Protein AF-A0A8I3ASS3-F1 (afdb_monomer_lite)

Organism: Verticillium longisporum (NCBI:txid100787)

pLDDT: mean 76.51, std 25.3, range [26.09, 98.38]

Sequence (258 aa):
MGLLPIHYAAHSGHPEQLEVLLDQPGVLVNATDADGWTPLMWACTNRRFPVERINLLIAKGADIWARGDGWDHQWSPLRLARFNGLDAEVQALLQPDSAAKGSEGVEPERVWDEEFHQIEEGNWLHGECFACMSDMSGKRWRCISCPAESFVEICFKCYRYKEMIHGQHEFKEEGFEFEHERLKSLEAAGANTPFGDHGDNASGSFSDDGEIELRITKRDRRASRSSKSDSRSDSSIGIDDEDSDEGLNEDESSGDEK

InterPro domains:
  IPR002110 Ankyrin repeat [PF12796] (3-66)
  IPR002110 Ankyrin repeat [PS50088] (1-34)
  IPR002110 Ankyrin repeat [PS50088] (35-69)
  IPR002110 Ankyrin repeat [SM00248] (1-31)
  IPR002110 Ankyrin repeat [SM00248] (35-66)

Structure (mmCIF, N/CA/C/O backbone):
data_AF-A0A8I3ASS3-F1
#
_entry.id   AF-A0A8I3ASS3-F1
#
loop_
_atom_site.group_PDB
_atom_site.id
_atom_site.type_symbol
_atom_site.label_atom_id
_atom_site.label_alt_id
_atom_site.label_comp_id
_atom_site.label_asym_id
_atom_site.label_entity_id
_atom_site.label_seq_id
_atom_site.pdbx_PDB_ins_code
_atom_site.Cartn_x
_atom_site.Cartn_y
_atom_site.Cartn_z
_atom_site.occupancy
_atom_site.B_iso_or_equiv
_atom_site.auth_seq_id
_atom_site.auth_comp_id
_atom_site.auth_asym_id
_atom_site.auth_atom_id
_atom_site.pdbx_PDB_model_num
ATOM 1 N N . MET A 1 1 ? -4.754 -13.572 -7.176 1.00 61.62 1 MET A N 1
ATOM 2 C CA . MET A 1 1 ? -5.308 -12.441 -6.400 1.00 61.62 1 MET A CA 1
ATOM 3 C C . MET A 1 1 ? -6.658 -12.856 -5.817 1.00 61.62 1 MET A C 1
ATOM 5 O O . MET A 1 1 ? -7.524 -13.261 -6.578 1.00 61.62 1 MET A O 1
ATOM 9 N N . GLY A 1 2 ? -6.806 -12.851 -4.489 1.00 88.69 2 GLY A N 1
ATOM 10 C CA . GLY A 1 2 ? -8.011 -13.280 -3.752 1.00 88.69 2 GLY A CA 1
ATOM 11 C C . GLY A 1 2 ? -8.848 -12.099 -3.251 1.00 88.69 2 GLY A C 1
ATOM 12 O O . GLY A 1 2 ? -9.186 -12.038 -2.075 1.00 88.69 2 GLY A O 1
ATOM 13 N N . LEU A 1 3 ? -9.092 -11.109 -4.113 1.00 93.44 3 LEU A N 1
ATOM 14 C CA . LEU A 1 3 ? -9.692 -9.841 -3.702 1.00 93.44 3 LEU A CA 1
ATOM 15 C C . LEU A 1 3 ? -11.196 -9.962 -3.462 1.00 93.44 3 LEU A C 1
ATOM 17 O O . LEU A 1 3 ? -11.960 -10.319 -4.353 1.00 93.44 3 LEU A O 1
ATOM 21 N N . LEU A 1 4 ? -11.611 -9.588 -2.256 1.00 95.88 4 LEU A N 1
ATOM 22 C CA . LEU A 1 4 ? -13.004 -9.327 -1.891 1.00 95.88 4 LEU A CA 1
ATOM 23 C C . LEU A 1 4 ? -13.428 -7.876 -2.196 1.00 95.88 4 LEU A C 1
ATOM 25 O O . LEU A 1 4 ? -12.558 -7.001 -2.237 1.00 95.88 4 LEU A O 1
ATOM 29 N N . PRO A 1 5 ? -14.744 -7.589 -2.311 1.00 96.06 5 PRO A N 1
ATOM 30 C CA . PRO A 1 5 ? -15.268 -6.242 -2.572 1.00 96.06 5 PRO A CA 1
ATOM 31 C C . PRO A 1 5 ? -14.723 -5.149 -1.642 1.00 96.06 5 PRO A C 1
ATOM 33 O O . PRO A 1 5 ? -14.498 -4.025 -2.083 1.00 96.06 5 PRO A O 1
ATOM 36 N N . ILE A 1 6 ? -14.443 -5.484 -0.378 1.00 96.94 6 ILE A N 1
ATOM 37 C CA . ILE A 1 6 ? -13.918 -4.534 0.611 1.00 96.94 6 ILE A CA 1
ATOM 38 C C . ILE A 1 6 ? -12.521 -4.002 0.264 1.00 96.94 6 ILE A C 1
ATOM 40 O O . ILE A 1 6 ? -12.231 -2.847 0.558 1.00 96.94 6 ILE A O 1
ATOM 44 N N . HIS A 1 7 ? -11.682 -4.777 -0.428 1.00 96.75 7 HIS A N 1
ATOM 45 C CA . HIS A 1 7 ? -10.372 -4.294 -0.875 1.00 96.75 7 HIS A CA 1
ATOM 46 C C . HIS A 1 7 ? -10.519 -3.226 -1.962 1.00 96.75 7 HIS A C 1
ATOM 48 O O . HIS A 1 7 ? -9.865 -2.188 -1.903 1.00 96.75 7 HIS A O 1
ATOM 54 N N . TYR A 1 8 ? -11.429 -3.446 -2.919 1.00 94.88 8 TYR A N 1
ATOM 55 C CA . TYR A 1 8 ? -11.728 -2.463 -3.960 1.00 94.88 8 TYR A CA 1
ATOM 56 C C . TYR A 1 8 ? -12.358 -1.201 -3.370 1.00 94.88 8 TYR A C 1
ATOM 58 O O . TYR A 1 8 ? -11.927 -0.101 -3.702 1.00 94.88 8 TYR A O 1
ATOM 66 N N . ALA A 1 9 ? -13.321 -1.341 -2.453 1.00 95.19 9 ALA A N 1
ATOM 67 C CA . ALA A 1 9 ? -13.937 -0.199 -1.780 1.00 95.19 9 ALA A CA 1
ATOM 68 C C . ALA A 1 9 ? -12.898 0.624 -1.000 1.00 95.19 9 ALA A C 1
ATOM 70 O O . ALA A 1 9 ? -12.859 1.847 -1.133 1.00 95.19 9 ALA A O 1
ATOM 71 N N . ALA A 1 10 ? -11.996 -0.042 -0.271 1.00 96.31 10 ALA A N 1
ATOM 72 C CA . ALA A 1 10 ? -10.914 0.610 0.460 1.00 96.31 10 ALA A CA 1
ATOM 73 C C . ALA A 1 10 ? -9.910 1.326 -0.457 1.00 96.31 10 ALA A C 1
ATOM 75 O O . ALA A 1 10 ? -9.388 2.375 -0.086 1.00 96.31 10 ALA A O 1
ATOM 76 N N . HIS A 1 11 ? -9.670 0.806 -1.662 1.00 94.50 11 HIS A N 1
ATOM 77 C CA . HIS A 1 11 ? -8.815 1.443 -2.664 1.00 94.50 11 HIS A CA 1
ATOM 78 C C . HIS A 1 11 ? -9.510 2.593 -3.421 1.00 94.50 11 HIS A C 1
ATOM 80 O O . HIS A 1 11 ? -8.839 3.520 -3.852 1.00 94.50 11 HIS A O 1
ATOM 86 N N . SER A 1 12 ? -10.836 2.564 -3.579 1.00 88.31 12 SER A N 1
ATOM 87 C CA . SER A 1 12 ? -11.592 3.328 -4.593 1.00 88.31 12 SER A CA 1
ATOM 88 C C . SER A 1 12 ? -11.528 4.862 -4.541 1.00 88.31 12 SER A C 1
ATOM 90 O O . SER A 1 12 ? -11.977 5.509 -5.483 1.00 88.31 12 SER A O 1
ATOM 92 N N . GLY A 1 13 ? -11.020 5.477 -3.472 1.00 82.50 13 GLY A N 1
ATOM 93 C CA . GLY A 1 13 ? -11.122 6.931 -3.305 1.00 82.50 13 GLY A CA 1
ATOM 94 C C . GLY A 1 13 ? -12.445 7.407 -2.689 1.00 82.50 13 GLY A C 1
ATOM 95 O O . GLY A 1 13 ? -12.552 8.587 -2.378 1.00 82.50 13 GLY A O 1
ATOM 96 N N . HIS A 1 14 ? -13.432 6.523 -2.494 1.00 91.38 14 HIS A N 1
ATOM 97 C CA . HIS A 1 14 ? -14.802 6.878 -2.101 1.00 91.38 14 HIS A CA 1
ATOM 98 C C . HIS A 1 14 ? -15.154 6.343 -0.701 1.00 91.38 14 HIS A C 1
ATOM 100 O O . HIS A 1 14 ? -15.579 5.188 -0.578 1.00 91.38 14 HIS A O 1
ATOM 106 N N . PRO A 1 15 ? -14.970 7.136 0.372 1.00 92.81 15 PRO A N 1
ATOM 107 C CA . PRO A 1 15 ? -15.236 6.680 1.737 1.00 92.81 15 PRO A CA 1
ATOM 108 C C . PRO A 1 15 ? -16.699 6.275 1.965 1.00 92.81 15 PRO A C 1
ATOM 110 O O . PRO A 1 15 ? -16.948 5.343 2.722 1.00 92.81 15 PRO A O 1
ATOM 113 N N . GLU A 1 16 ? -17.658 6.874 1.258 1.00 94.00 16 GLU A N 1
ATOM 114 C CA . GLU A 1 16 ? -19.084 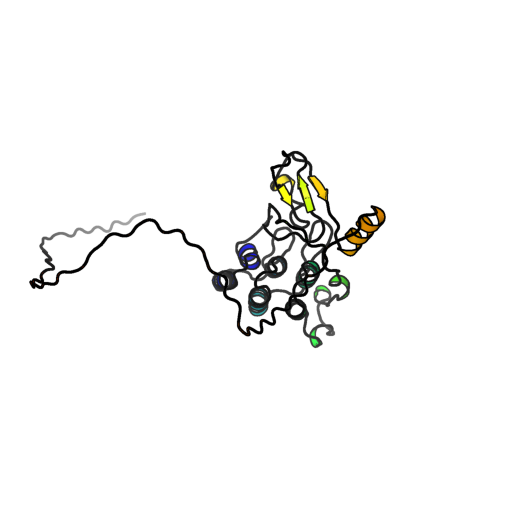6.556 1.395 1.00 94.00 16 GLU A CA 1
ATOM 115 C C . GLU A 1 16 ? -19.400 5.132 0.913 1.00 94.00 16 GLU A C 1
ATOM 117 O O . GLU A 1 16 ? -20.195 4.415 1.518 1.00 94.00 16 GLU A O 1
ATOM 122 N N . GLN A 1 17 ? -18.751 4.682 -0.169 1.00 93.75 17 GLN A N 1
ATOM 123 C CA . GLN A 1 17 ? -18.917 3.312 -0.672 1.00 93.75 17 GLN A CA 1
ATOM 124 C C . GLN A 1 17 ? -18.328 2.290 0.302 1.00 93.75 17 GLN A C 1
ATOM 126 O O . GLN A 1 17 ? -18.883 1.205 0.489 1.00 93.75 17 GLN A O 1
ATOM 131 N N . LEU A 1 18 ? -17.203 2.645 0.926 1.00 96.25 18 LEU A N 1
ATOM 132 C CA . LEU A 1 18 ? -16.569 1.832 1.952 1.00 96.25 18 LEU A CA 1
ATOM 133 C C . LEU A 1 18 ? -17.446 1.729 3.207 1.00 96.25 18 LEU A C 1
ATOM 135 O O . LEU A 1 18 ? -17.584 0.635 3.749 1.00 96.25 18 LEU A O 1
ATOM 139 N N . GLU A 1 19 ? -18.075 2.827 3.628 1.00 95.88 19 GLU A N 1
ATOM 140 C CA . GLU A 1 19 ? -18.986 2.866 4.778 1.00 95.88 19 GLU A CA 1
ATOM 141 C C . GLU A 1 19 ? -20.200 1.964 4.569 1.00 95.88 19 GLU A C 1
ATOM 143 O O . GLU A 1 19 ? -20.433 1.053 5.364 1.00 95.88 19 GLU A O 1
ATOM 148 N N . VAL A 1 20 ? -20.897 2.125 3.439 1.00 96.50 20 VAL A N 1
ATOM 149 C CA . VAL A 1 20 ? -22.062 1.295 3.090 1.00 96.50 20 VAL A CA 1
ATOM 150 C C . VAL A 1 20 ? -21.716 -0.192 3.094 1.00 96.50 20 VAL A C 1
ATOM 152 O O . VAL A 1 20 ? -22.524 -1.012 3.537 1.00 96.50 20 VAL A O 1
ATOM 155 N N . LEU A 1 21 ? -20.529 -0.551 2.597 1.00 96.75 21 LEU A N 1
ATOM 156 C CA . LEU A 1 21 ? -20.075 -1.935 2.572 1.00 96.75 21 LEU A CA 1
ATOM 157 C C . LEU A 1 21 ? -19.726 -2.452 3.974 1.00 96.75 21 LEU A C 1
ATOM 159 O O . LEU A 1 21 ? -20.099 -3.572 4.304 1.00 96.75 21 LEU A O 1
ATOM 163 N N . LEU A 1 22 ? -19.043 -1.660 4.802 1.00 96.56 22 LEU A N 1
ATOM 164 C CA . LEU A 1 22 ? -18.689 -2.030 6.180 1.00 96.56 22 LEU A CA 1
ATOM 165 C C . LEU A 1 22 ? -19.911 -2.203 7.092 1.00 96.56 22 LEU A C 1
ATOM 167 O O . LEU A 1 22 ? -19.821 -2.908 8.096 1.00 96.56 22 LEU A O 1
ATOM 171 N N . ASP A 1 23 ? -21.039 -1.589 6.745 1.00 95.81 23 ASP A N 1
ATOM 172 C CA . ASP A 1 23 ? -22.309 -1.760 7.453 1.00 95.81 23 ASP A CA 1
ATOM 173 C C . ASP A 1 23 ? -23.085 -3.017 7.023 1.00 95.81 23 ASP A C 1
ATOM 175 O O . ASP A 1 23 ? -24.069 -3.388 7.669 1.00 95.81 23 ASP A O 1
ATOM 179 N N . GLN A 1 24 ? -22.653 -3.714 5.964 1.00 96.50 24 GLN A N 1
ATOM 180 C CA . GLN A 1 24 ? -23.303 -4.954 5.546 1.00 96.50 24 GLN A CA 1
ATOM 181 C C . GLN A 1 24 ? -22.959 -6.127 6.481 1.00 96.50 24 GLN A C 1
ATOM 183 O O . GLN A 1 24 ? -21.795 -6.322 6.851 1.00 96.50 24 GLN A O 1
ATOM 188 N N . PRO A 1 25 ? -23.939 -6.989 6.814 1.00 94.94 25 PRO A N 1
ATOM 189 C CA . PRO A 1 25 ? -23.688 -8.194 7.594 1.00 94.94 25 PRO A CA 1
ATOM 190 C C . PRO A 1 25 ? -22.648 -9.111 6.940 1.00 94.94 25 PRO A C 1
ATOM 192 O O . PRO A 1 25 ? -22.699 -9.382 5.742 1.00 94.94 25 PRO A O 1
ATOM 195 N N . GLY A 1 26 ? -21.728 -9.644 7.747 1.00 92.94 26 GLY A N 1
ATOM 196 C CA . GLY A 1 26 ? -20.724 -10.616 7.302 1.00 92.94 26 GLY A CA 1
ATOM 197 C C . GLY A 1 26 ? -19.492 -10.016 6.618 1.00 92.94 26 GLY A C 1
ATOM 198 O O . GLY A 1 26 ? -18.586 -10.765 6.252 1.00 92.94 26 GLY A O 1
ATOM 199 N N . VAL A 1 27 ? -19.412 -8.690 6.472 1.00 96.25 27 VAL A N 1
ATOM 200 C CA . VAL A 1 27 ? -18.204 -8.030 5.970 1.00 96.25 27 VAL A CA 1
ATOM 201 C C . VAL A 1 27 ? -17.118 -8.036 7.045 1.00 96.25 27 VAL A C 1
ATOM 203 O O . VAL A 1 27 ? -17.299 -7.543 8.155 1.00 96.25 27 VAL A O 1
ATOM 206 N N . LEU A 1 28 ? -15.966 -8.616 6.705 1.00 96.56 28 LEU A N 1
ATOM 207 C CA . LEU A 1 28 ? -14.812 -8.723 7.592 1.00 96.56 28 LEU A CA 1
ATOM 208 C C . LEU A 1 28 ? -13.819 -7.596 7.283 1.00 96.56 28 LEU A C 1
ATOM 210 O O . LEU A 1 28 ? -13.159 -7.620 6.244 1.00 96.56 28 LEU A O 1
ATOM 214 N N . VAL A 1 29 ? -13.682 -6.635 8.203 1.00 97.69 29 VAL A N 1
ATOM 215 C CA . VAL A 1 29 ? -12.784 -5.465 8.061 1.00 97.69 29 VAL A CA 1
ATOM 216 C C . VAL A 1 29 ? -11.311 -5.849 7.853 1.00 97.69 29 VAL A C 1
ATOM 218 O O . VAL A 1 29 ? -10.576 -5.146 7.168 1.00 97.69 29 VAL A O 1
ATOM 221 N N . ASN A 1 30 ? -10.902 -6.998 8.400 1.00 97.94 30 ASN A N 1
ATOM 222 C CA . ASN A 1 30 ? -9.547 -7.547 8.312 1.00 97.94 30 ASN A CA 1
ATOM 223 C C . ASN A 1 30 ? -9.461 -8.762 7.377 1.00 97.94 30 ASN A C 1
ATOM 225 O O . ASN A 1 30 ? -8.565 -9.589 7.534 1.00 97.94 30 ASN A O 1
ATOM 229 N N . ALA A 1 31 ? -10.397 -8.916 6.433 1.00 97.88 31 ALA A N 1
ATOM 230 C CA . ALA A 1 31 ? -10.245 -9.934 5.398 1.00 97.88 31 ALA A CA 1
ATOM 231 C C . ALA A 1 31 ? -8.915 -9.740 4.664 1.00 97.88 31 ALA A C 1
ATOM 233 O O . ALA A 1 31 ? -8.499 -8.610 4.439 1.00 97.88 31 ALA A O 1
ATOM 234 N N . THR A 1 32 ? -8.257 -10.827 4.289 1.00 98.12 32 THR A N 1
ATOM 235 C CA . THR A 1 32 ? -6.995 -10.762 3.558 1.00 98.12 32 THR A CA 1
ATOM 236 C C . THR A 1 32 ? -7.176 -11.226 2.125 1.00 98.12 32 THR A C 1
ATOM 238 O O . THR A 1 32 ? -7.966 -12.129 1.835 1.00 98.12 32 THR A O 1
ATOM 241 N N . ASP A 1 33 ? -6.430 -10.609 1.212 1.00 96.94 33 ASP A N 1
ATOM 242 C CA . ASP A 1 33 ? -6.225 -11.170 -0.115 1.00 96.94 33 ASP A CA 1
ATOM 243 C C . ASP A 1 33 ? -5.201 -12.326 -0.090 1.00 96.94 33 ASP A C 1
ATOM 245 O O . ASP A 1 33 ? -4.719 -12.759 0.958 1.00 96.94 33 ASP A O 1
ATOM 249 N N . ALA A 1 34 ? -4.866 -12.850 -1.271 1.00 95.94 34 ALA A N 1
ATOM 250 C CA . ALA A 1 34 ? -3.949 -13.982 -1.416 1.00 95.94 34 ALA A CA 1
ATOM 251 C C . ALA A 1 34 ? -2.500 -13.684 -0.980 1.00 95.94 34 ALA A C 1
ATOM 253 O O . ALA A 1 34 ? -1.742 -14.627 -0.778 1.00 95.94 34 ALA A O 1
ATOM 254 N N . ASP A 1 35 ? -2.123 -12.409 -0.839 1.00 95.75 35 ASP A N 1
ATOM 255 C CA . ASP A 1 35 ? -0.815 -11.992 -0.330 1.00 95.75 35 ASP A CA 1
ATOM 256 C C . ASP A 1 35 ? -0.888 -11.540 1.138 1.00 95.75 35 ASP A C 1
ATOM 258 O O . ASP A 1 35 ? 0.065 -10.962 1.652 1.00 95.75 35 ASP A O 1
ATOM 262 N N . GLY A 1 36 ? -2.021 -11.726 1.821 1.00 96.88 36 GLY A N 1
ATOM 263 C CA . GLY A 1 36 ? -2.193 -11.257 3.195 1.00 96.88 36 GLY A CA 1
ATOM 264 C C . GLY A 1 36 ? -2.513 -9.764 3.317 1.00 96.88 36 GLY A C 1
ATOM 265 O O . GLY A 1 36 ? -2.560 -9.252 4.432 1.00 96.88 36 GLY A O 1
ATOM 266 N N . TRP A 1 37 ? -2.749 -9.040 2.215 1.00 97.62 37 TRP A N 1
ATOM 267 C CA . TRP A 1 37 ? -3.082 -7.618 2.313 1.00 97.62 37 TRP A CA 1
ATOM 268 C C . TRP A 1 37 ? -4.513 -7.428 2.799 1.00 97.62 37 TRP A C 1
ATOM 270 O O . TRP A 1 37 ? -5.444 -8.000 2.233 1.00 97.62 37 TRP A O 1
ATOM 280 N N . THR A 1 38 ? -4.681 -6.575 3.808 1.00 98.19 38 THR A N 1
ATOM 281 C CA . THR A 1 38 ? -5.987 -6.190 4.357 1.00 98.19 38 THR A CA 1
ATOM 282 C C . THR A 1 38 ? -6.568 -4.971 3.631 1.00 98.19 38 THR A C 1
ATOM 284 O O . THR A 1 38 ? -5.829 -4.232 2.970 1.00 98.19 38 THR A O 1
ATOM 287 N N . PRO A 1 39 ? -7.874 -4.676 3.775 1.00 98.06 39 PRO A N 1
ATOM 288 C CA . PRO A 1 39 ? -8.476 -3.434 3.296 1.00 98.06 39 PRO A CA 1
ATOM 289 C C . PRO A 1 39 ? -7.716 -2.177 3.719 1.00 98.06 39 PRO A C 1
ATOM 291 O O . PRO A 1 39 ? -7.551 -1.265 2.915 1.00 98.06 39 PRO A O 1
ATOM 294 N N . LEU A 1 40 ? -7.184 -2.144 4.944 1.00 98.38 40 LEU A N 1
ATOM 295 C CA . LEU A 1 40 ? -6.391 -1.017 5.433 1.00 98.38 40 LEU A CA 1
ATOM 296 C C . LEU A 1 40 ? -5.099 -0.819 4.631 1.00 98.38 40 LEU A C 1
ATOM 298 O O . LEU A 1 40 ? -4.751 0.312 4.299 1.00 98.38 40 LEU A O 1
ATOM 302 N N . MET A 1 41 ? -4.426 -1.906 4.245 1.00 97.94 41 MET A N 1
ATOM 303 C CA . MET A 1 41 ? -3.259 -1.835 3.360 1.00 97.94 41 MET A CA 1
ATOM 304 C C . MET A 1 41 ? -3.641 -1.317 1.969 1.00 97.94 41 MET A C 1
ATOM 306 O O . MET A 1 41 ? -2.960 -0.450 1.428 1.00 97.94 41 MET A O 1
ATOM 310 N N . TRP A 1 42 ? -4.763 -1.783 1.414 1.00 97.12 42 TRP A N 1
ATOM 311 C CA . TRP A 1 42 ? -5.282 -1.292 0.134 1.00 97.12 42 TRP A CA 1
ATOM 312 C C . TRP A 1 42 ? -5.647 0.198 0.176 1.00 97.12 42 TRP A C 1
ATOM 314 O O . TRP A 1 42 ? -5.332 0.922 -0.769 1.00 97.12 42 TRP A O 1
ATOM 324 N N . ALA A 1 43 ? -6.215 0.694 1.278 1.00 97.00 43 ALA A N 1
ATOM 325 C CA . ALA A 1 43 ? -6.498 2.119 1.453 1.00 97.00 43 ALA A CA 1
ATOM 326 C C . ALA A 1 43 ? -5.236 2.995 1.402 1.00 97.00 43 ALA A C 1
ATOM 328 O O . ALA A 1 43 ? -5.305 4.112 0.887 1.00 97.00 43 ALA A O 1
ATOM 329 N N . CYS A 1 44 ? -4.093 2.464 1.854 1.00 96.94 44 CYS A N 1
ATOM 330 C CA . CYS A 1 44 ? -2.797 3.150 1.858 1.00 96.94 44 CYS A CA 1
ATOM 331 C C . CYS A 1 44 ? -2.112 3.212 0.478 1.00 96.94 44 CYS A C 1
ATOM 333 O O . CYS A 1 44 ? -1.051 3.818 0.355 1.00 96.94 44 CYS A O 1
ATOM 335 N N . THR A 1 45 ? -2.689 2.587 -0.556 1.00 94.06 45 THR A N 1
ATOM 336 C CA . THR A 1 45 ? -2.164 2.638 -1.937 1.00 94.06 45 THR A CA 1
ATOM 337 C C . THR A 1 45 ? -2.757 3.761 -2.779 1.00 94.06 45 THR A C 1
ATOM 339 O O . THR A 1 45 ? -2.266 4.026 -3.870 1.00 94.06 45 THR A O 1
ATOM 342 N N . ASN A 1 46 ? -3.830 4.402 -2.309 1.00 89.81 46 ASN A N 1
ATOM 343 C CA . ASN A 1 46 ? -4.492 5.480 -3.033 1.00 89.81 46 ASN A CA 1
ATOM 344 C C . ASN A 1 46 ? -4.383 6.786 -2.245 1.00 89.81 46 ASN A C 1
ATOM 346 O O . ASN A 1 46 ? -4.853 6.886 -1.111 1.00 89.81 46 ASN A O 1
ATOM 350 N N . ARG A 1 47 ? -3.791 7.798 -2.881 1.00 86.56 47 ARG A N 1
ATOM 351 C CA . ARG A 1 47 ? -3.500 9.108 -2.284 1.00 86.56 47 ARG A CA 1
ATOM 352 C C . ARG A 1 47 ? -4.707 10.046 -2.237 1.00 86.56 47 ARG A C 1
ATOM 354 O O . ARG A 1 47 ? -4.653 11.077 -1.581 1.00 86.56 47 ARG A O 1
ATOM 361 N N . ARG A 1 48 ? -5.805 9.721 -2.923 1.00 84.56 48 ARG A N 1
ATOM 362 C CA . ARG A 1 48 ? -7.044 10.516 -2.894 1.00 84.56 48 ARG A CA 1
ATOM 363 C C . ARG A 1 48 ? -7.772 10.239 -1.589 1.00 84.56 48 ARG A C 1
ATOM 365 O O . ARG A 1 48 ? -7.895 9.070 -1.257 1.00 84.56 48 ARG A O 1
ATOM 372 N N . PHE A 1 49 ? -8.257 11.256 -0.874 1.00 81.69 49 PHE A N 1
ATOM 373 C CA . PHE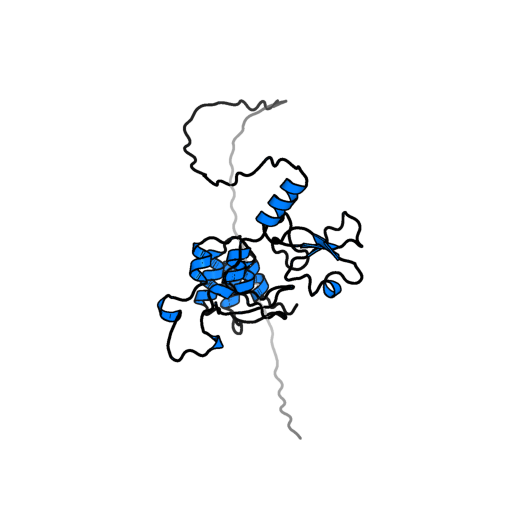 A 1 49 ? -9.064 11.131 0.363 1.00 81.69 49 PHE A CA 1
ATOM 374 C C . PHE A 1 49 ? -8.608 10.016 1.338 1.00 81.69 49 PHE A C 1
ATOM 376 O O . PHE A 1 49 ? -9.396 9.123 1.675 1.00 81.69 49 PHE A O 1
ATOM 383 N N . PRO A 1 50 ? -7.312 9.953 1.704 1.00 89.94 50 PRO A N 1
ATOM 384 C CA . PRO A 1 50 ? -6.780 8.820 2.454 1.00 89.94 50 PRO A CA 1
ATOM 385 C C . PRO A 1 50 ? -7.244 8.834 3.916 1.00 89.94 50 PRO A C 1
ATOM 387 O O . PRO A 1 50 ? -7.501 7.770 4.478 1.00 89.94 50 PRO A O 1
ATOM 390 N N . VAL A 1 51 ? -7.398 10.021 4.512 1.00 95.06 51 VAL A N 1
ATOM 391 C CA . VAL A 1 51 ? -7.721 10.210 5.934 1.00 95.06 51 VAL A CA 1
ATOM 392 C C . VAL A 1 51 ? -9.072 9.590 6.281 1.00 95.06 51 VAL A C 1
ATOM 394 O O . VAL A 1 51 ? -9.159 8.798 7.216 1.00 95.06 51 VAL A O 1
ATOM 397 N N . GLU A 1 52 ? -10.121 9.886 5.516 1.00 94.88 52 GLU A N 1
ATOM 398 C CA . GLU A 1 52 ? -11.486 9.434 5.796 1.00 94.88 52 GLU A CA 1
ATOM 399 C C . GLU A 1 52 ? -11.605 7.911 5.705 1.00 94.88 52 GLU A C 1
ATOM 401 O O . GLU A 1 52 ? -12.161 7.275 6.600 1.00 94.88 52 GLU A O 1
ATOM 406 N N . ARG A 1 53 ? -11.032 7.300 4.658 1.00 94.94 53 ARG A N 1
ATOM 407 C CA . ARG A 1 53 ? -11.072 5.839 4.482 1.00 94.94 53 ARG A CA 1
ATOM 408 C C . ARG A 1 53 ? -10.299 5.107 5.570 1.00 94.94 53 ARG A C 1
ATOM 410 O O . ARG A 1 53 ? -10.769 4.090 6.078 1.00 94.94 53 ARG A O 1
ATOM 417 N N . ILE A 1 54 ? -9.112 5.605 5.907 1.00 97.19 54 ILE A N 1
ATOM 418 C CA . ILE A 1 54 ? -8.250 4.990 6.918 1.00 97.19 54 ILE A CA 1
ATOM 419 C C . ILE A 1 54 ? -8.890 5.119 8.299 1.00 97.19 54 ILE A C 1
ATOM 421 O O . ILE A 1 54 ? -8.998 4.116 9.001 1.00 97.19 54 ILE A O 1
ATOM 425 N N . ASN A 1 55 ? -9.411 6.299 8.649 1.00 96.19 55 ASN A N 1
ATOM 426 C CA . ASN A 1 55 ? -10.158 6.496 9.891 1.00 96.19 55 ASN A CA 1
ATOM 427 C C . ASN A 1 55 ? -11.373 5.575 9.987 1.00 96.19 55 ASN A C 1
ATOM 429 O O . ASN A 1 55 ? -11.580 4.951 11.024 1.00 96.19 55 ASN A O 1
ATOM 433 N N . LEU A 1 56 ? -12.156 5.451 8.914 1.00 96.69 56 LEU A N 1
ATOM 434 C CA . LEU A 1 56 ? -13.328 4.581 8.891 1.00 96.69 56 LEU A CA 1
ATOM 435 C C . LEU A 1 56 ? -12.956 3.111 9.139 1.00 96.69 56 LEU A C 1
ATOM 437 O O . LEU A 1 56 ? -13.598 2.434 9.942 1.00 96.69 56 LEU A O 1
ATOM 441 N N . LEU A 1 57 ? -11.895 2.622 8.492 1.00 97.88 57 LEU A N 1
ATOM 442 C CA . LEU A 1 57 ? -11.396 1.262 8.698 1.00 97.88 57 LEU A CA 1
ATOM 443 C C . LEU A 1 57 ? -10.899 1.055 10.133 1.00 97.88 57 LEU A C 1
ATOM 445 O O . LEU A 1 57 ? -11.288 0.077 10.771 1.00 97.88 57 LEU A O 1
ATOM 449 N N . ILE A 1 58 ? -10.099 1.982 10.668 1.00 97.31 58 ILE A N 1
ATOM 450 C CA . ILE A 1 58 ? -9.601 1.923 12.051 1.00 97.31 58 ILE A CA 1
ATOM 451 C C . ILE A 1 58 ? -10.768 1.937 13.047 1.00 97.31 58 ILE A C 1
ATOM 453 O O . ILE A 1 58 ? -10.813 1.102 13.949 1.00 97.31 58 ILE A O 1
ATOM 457 N N . ALA A 1 59 ? -11.760 2.810 12.851 1.00 96.19 59 ALA A N 1
ATOM 458 C CA . ALA A 1 59 ? -12.951 2.896 13.697 1.00 96.19 59 ALA A CA 1
ATOM 459 C C . ALA A 1 59 ? -13.777 1.597 13.696 1.00 96.19 59 ALA A C 1
ATOM 461 O O . ALA A 1 59 ? -14.416 1.266 14.694 1.00 96.19 59 ALA A O 1
ATOM 462 N N . LYS A 1 60 ? -13.742 0.835 12.596 1.00 96.75 60 LYS A N 1
ATOM 463 C CA . LYS A 1 60 ? -14.366 -0.493 12.481 1.00 96.75 60 LYS A CA 1
ATOM 464 C C . LYS A 1 60 ? -13.462 -1.639 12.965 1.00 96.75 60 LYS A C 1
ATOM 466 O O . LYS A 1 60 ? -13.861 -2.796 12.865 1.00 96.75 60 LYS A O 1
ATOM 471 N N . GLY A 1 61 ? -12.282 -1.344 13.514 1.00 95.75 61 GLY A N 1
ATOM 472 C CA . GLY A 1 61 ? -11.363 -2.331 14.090 1.00 95.75 61 GLY A CA 1
ATOM 473 C C . GLY A 1 61 ? -10.347 -2.908 13.103 1.00 95.75 61 GLY A C 1
ATOM 474 O O . GLY A 1 61 ? -9.923 -4.057 13.260 1.00 95.75 61 GLY A O 1
ATOM 475 N N . ALA A 1 62 ? -9.972 -2.153 12.068 1.00 97.81 62 ALA A N 1
ATOM 476 C CA . ALA A 1 62 ? -8.901 -2.562 11.171 1.00 97.81 62 ALA A CA 1
ATOM 477 C C . ALA A 1 62 ? -7.557 -2.687 11.904 1.00 97.81 62 ALA A C 1
ATOM 479 O O . ALA A 1 62 ? -7.197 -1.861 12.742 1.00 97.81 62 ALA A O 1
ATOM 480 N N . ASP A 1 63 ? -6.807 -3.729 11.562 1.00 96.06 63 ASP A N 1
ATOM 481 C CA . ASP A 1 63 ? -5.555 -4.071 12.219 1.00 96.06 63 ASP A CA 1
ATOM 482 C C . ASP A 1 63 ? -4.370 -3.286 11.635 1.00 96.06 63 ASP A C 1
ATOM 484 O O . ASP A 1 63 ? -3.938 -3.533 10.506 1.00 96.06 63 ASP A O 1
ATOM 488 N N . ILE A 1 64 ? -3.809 -2.365 12.422 1.00 96.00 64 ILE A N 1
ATOM 489 C CA . ILE A 1 64 ? -2.625 -1.583 12.035 1.00 96.00 64 ILE A CA 1
ATOM 490 C C . ILE A 1 64 ? -1.319 -2.402 12.063 1.00 96.00 64 ILE A C 1
ATOM 492 O O . ILE A 1 64 ? -0.339 -1.997 11.441 1.00 96.00 64 ILE A O 1
ATOM 496 N N . TRP A 1 65 ? -1.301 -3.566 12.729 1.00 94.56 65 TRP A N 1
ATOM 497 C CA . TRP A 1 65 ? -0.155 -4.492 12.756 1.00 94.56 65 TRP A CA 1
ATOM 498 C C . TRP A 1 65 ? -0.147 -5.471 11.578 1.00 94.56 65 TRP A C 1
ATOM 500 O O . TRP A 1 65 ? 0.752 -6.309 11.491 1.00 94.56 65 TRP A O 1
ATOM 510 N N . ALA A 1 66 ? -1.138 -5.393 10.684 1.00 95.75 66 ALA A N 1
ATOM 511 C CA . ALA A 1 66 ? -1.253 -6.304 9.556 1.00 95.75 66 ALA A CA 1
ATOM 512 C C . ALA A 1 66 ? 0.033 -6.340 8.719 1.00 95.75 66 ALA A C 1
ATOM 514 O O . ALA A 1 66 ? 0.684 -5.315 8.484 1.00 95.75 66 ALA A O 1
ATOM 515 N N . ARG A 1 67 ? 0.371 -7.543 8.251 1.00 95.94 67 ARG A N 1
ATOM 516 C CA . ARG A 1 67 ? 1.510 -7.791 7.375 1.00 95.94 67 ARG A CA 1
ATOM 517 C C . ARG A 1 67 ? 1.049 -8.549 6.143 1.00 95.94 67 ARG A C 1
ATOM 519 O O . ARG A 1 67 ? 0.362 -9.559 6.263 1.00 95.94 67 ARG A O 1
ATOM 526 N N . GLY A 1 68 ? 1.451 -8.062 4.979 1.00 95.69 68 GLY A N 1
ATOM 527 C CA . GLY A 1 68 ? 1.159 -8.687 3.697 1.00 95.69 68 GLY A CA 1
ATOM 528 C C . GLY A 1 68 ? 2.369 -8.644 2.779 1.00 95.69 68 GLY A C 1
ATOM 529 O O . GLY A 1 68 ? 3.193 -7.734 2.850 1.00 95.69 68 GLY A O 1
ATOM 530 N N . ASP A 1 69 ? 2.486 -9.630 1.907 1.00 94.88 69 ASP A N 1
ATOM 531 C CA . ASP A 1 69 ? 3.645 -9.794 1.045 1.00 94.88 69 ASP A CA 1
ATOM 532 C C . ASP A 1 69 ? 3.501 -8.953 -0.230 1.00 94.88 69 ASP A C 1
ATOM 534 O O . ASP A 1 69 ? 2.447 -8.887 -0.860 1.00 94.88 69 ASP A O 1
ATOM 538 N N . GLY A 1 70 ? 4.573 -8.282 -0.626 1.00 90.31 70 GLY A N 1
ATOM 539 C CA . GLY A 1 70 ? 4.774 -7.735 -1.965 1.00 90.31 70 GLY A CA 1
ATOM 540 C C . GLY A 1 70 ? 5.749 -8.613 -2.741 1.00 90.31 70 GLY A C 1
ATOM 541 O O . GLY A 1 70 ? 6.150 -9.674 -2.264 1.00 90.31 70 GLY A O 1
ATOM 542 N N . TRP A 1 71 ? 6.139 -8.194 -3.944 1.00 88.44 71 TRP A N 1
ATOM 543 C CA . TRP A 1 71 ? 7.122 -8.932 -4.742 1.00 88.44 71 TRP A CA 1
ATOM 544 C C . TRP A 1 71 ? 8.458 -9.149 -4.015 1.00 88.44 71 TRP A C 1
ATOM 546 O O . TRP A 1 71 ? 8.970 -10.267 -4.023 1.00 88.44 71 TRP A O 1
ATOM 556 N N . ASP A 1 72 ? 8.983 -8.105 -3.380 1.00 88.12 72 ASP A N 1
ATOM 557 C CA . ASP A 1 72 ? 10.329 -8.027 -2.802 1.00 88.12 72 ASP A CA 1
ATOM 558 C C . ASP A 1 72 ? 10.340 -7.762 -1.289 1.00 88.12 72 ASP A C 1
ATOM 560 O O . ASP A 1 72 ? 11.228 -8.238 -0.585 1.00 88.12 72 ASP A O 1
ATOM 564 N N . HIS A 1 73 ? 9.332 -7.054 -0.785 1.00 90.50 73 HIS A N 1
ATOM 565 C CA . HIS A 1 73 ? 9.200 -6.686 0.618 1.00 90.50 73 HIS A CA 1
ATOM 566 C C . HIS A 1 73 ? 7.916 -7.228 1.230 1.00 90.50 73 HIS A C 1
ATOM 568 O O . HIS A 1 73 ? 6.913 -7.435 0.548 1.00 90.50 73 HIS A O 1
ATOM 574 N N . GLN A 1 74 ? 7.923 -7.367 2.552 1.00 95.19 74 GLN A N 1
ATOM 575 C CA . GLN A 1 74 ? 6.691 -7.417 3.322 1.00 95.19 74 GLN A CA 1
ATOM 576 C C . GLN A 1 74 ? 6.253 -5.993 3.682 1.00 95.19 74 GLN A C 1
ATOM 578 O O . GLN A 1 74 ? 7.074 -5.110 3.934 1.00 95.19 74 GLN A O 1
ATOM 583 N N . TRP A 1 75 ? 4.947 -5.781 3.717 1.00 96.50 75 TRP A N 1
ATOM 584 C CA . TRP A 1 75 ? 4.311 -4.484 3.866 1.00 96.50 75 TRP A CA 1
ATOM 585 C C . TRP A 1 75 ? 3.388 -4.468 5.073 1.00 96.50 75 TRP A C 1
ATOM 587 O O . TRP A 1 75 ? 2.721 -5.457 5.365 1.00 96.50 75 TRP A O 1
ATOM 597 N N . SER A 1 76 ? 3.312 -3.316 5.731 1.00 97.44 76 SER A N 1
ATOM 598 C CA . SER A 1 76 ? 2.246 -2.973 6.671 1.00 97.44 76 SER A CA 1
ATOM 599 C C . SER A 1 76 ? 1.479 -1.756 6.166 1.00 97.44 76 SER A C 1
ATOM 601 O O . SER A 1 76 ? 1.972 -1.068 5.263 1.00 97.44 76 SER A O 1
ATOM 603 N N . PRO A 1 77 ? 0.325 -1.424 6.771 1.00 97.94 77 PRO A N 1
ATOM 604 C CA . PRO A 1 77 ? -0.361 -0.170 6.491 1.00 97.94 77 PRO A CA 1
ATOM 605 C C . PRO A 1 77 ? 0.564 1.054 6.572 1.00 97.94 77 PRO A C 1
ATOM 607 O O . PRO A 1 77 ? 0.671 1.807 5.608 1.00 97.94 77 PRO A O 1
ATOM 610 N N . LEU A 1 78 ? 1.309 1.215 7.675 1.00 97.94 78 LEU A N 1
ATOM 611 C CA . LEU A 1 78 ? 2.209 2.360 7.855 1.00 97.94 78 LEU A CA 1
ATOM 612 C C . LEU A 1 78 ? 3.357 2.381 6.838 1.00 97.94 78 LEU A C 1
ATOM 614 O O . LEU A 1 78 ? 3.683 3.440 6.304 1.00 97.94 78 LEU A O 1
ATOM 618 N N . ARG A 1 79 ? 3.962 1.221 6.545 1.00 97.38 79 ARG A N 1
ATOM 619 C CA . ARG A 1 79 ? 5.055 1.132 5.564 1.00 97.38 79 ARG A CA 1
ATOM 620 C C . ARG A 1 79 ? 4.561 1.524 4.166 1.00 97.38 79 ARG A C 1
ATOM 622 O O . ARG A 1 79 ? 5.251 2.256 3.469 1.00 97.38 79 ARG A O 1
ATOM 629 N N . LEU A 1 80 ? 3.349 1.110 3.782 1.00 97.06 80 LEU A N 1
ATOM 630 C CA . LEU A 1 80 ? 2.716 1.530 2.525 1.00 97.06 80 LEU A CA 1
ATOM 631 C C . LEU A 1 80 ? 2.389 3.022 2.506 1.00 97.06 80 LEU A C 1
ATOM 633 O O . LEU A 1 80 ? 2.620 3.670 1.490 1.00 97.06 80 LEU A O 1
ATOM 637 N N . ALA A 1 81 ? 1.868 3.567 3.606 1.00 97.25 81 ALA A N 1
ATOM 638 C CA . ALA A 1 81 ? 1.561 4.989 3.707 1.00 97.25 81 ALA A CA 1
ATOM 639 C C . ALA A 1 81 ? 2.820 5.855 3.544 1.00 97.25 81 ALA A C 1
ATOM 641 O O . ALA A 1 81 ? 2.794 6.822 2.789 1.00 97.25 81 ALA A O 1
ATOM 642 N N . ARG A 1 82 ? 3.933 5.473 4.188 1.00 96.81 82 ARG A N 1
ATOM 643 C CA . ARG A 1 82 ? 5.242 6.131 4.030 1.00 96.81 82 ARG A CA 1
ATOM 644 C C . ARG A 1 82 ? 5.760 6.019 2.597 1.00 96.81 82 ARG A C 1
ATOM 646 O O . ARG A 1 82 ? 6.106 7.025 1.991 1.00 96.81 82 ARG A O 1
ATOM 653 N N . PHE A 1 83 ? 5.746 4.812 2.036 1.00 95.81 83 PHE A N 1
ATOM 654 C CA . PHE A 1 83 ? 6.238 4.569 0.681 1.00 95.81 83 PHE A CA 1
ATOM 655 C C . PHE A 1 83 ? 5.441 5.309 -0.399 1.00 95.81 83 PHE A C 1
ATOM 657 O O . PHE A 1 83 ? 6.017 5.746 -1.385 1.00 95.81 83 PHE A O 1
ATOM 664 N N . ASN A 1 84 ? 4.129 5.481 -0.221 1.00 93.88 84 ASN A N 1
ATOM 665 C CA . ASN A 1 84 ? 3.283 6.228 -1.158 1.00 93.88 84 ASN A CA 1
ATOM 666 C C . ASN A 1 84 ? 3.187 7.731 -0.843 1.00 93.88 84 ASN A C 1
ATOM 668 O O . ASN A 1 84 ? 2.351 8.417 -1.440 1.00 93.88 84 ASN A O 1
ATOM 672 N N . GLY A 1 85 ? 3.986 8.233 0.105 1.00 94.12 85 GLY A N 1
ATOM 673 C CA . GLY A 1 85 ? 4.014 9.654 0.448 1.00 94.12 85 GLY A CA 1
ATOM 674 C C . GLY A 1 85 ? 2.666 10.172 0.952 1.00 94.12 85 GLY A C 1
ATOM 675 O O . GLY A 1 85 ? 2.234 11.255 0.561 1.00 94.12 85 GLY A O 1
ATOM 676 N N . LEU A 1 86 ? 1.942 9.376 1.750 1.00 94.88 86 LEU A N 1
ATOM 677 C CA . LEU A 1 86 ? 0.733 9.853 2.425 1.00 94.88 86 LEU A CA 1
ATOM 678 C C . LEU A 1 86 ? 1.108 10.812 3.555 1.00 94.88 86 LEU A C 1
ATOM 680 O O . LEU A 1 86 ? 2.135 10.632 4.212 1.00 94.88 86 LEU A O 1
ATOM 684 N N . ASP A 1 87 ? 0.250 11.799 3.802 1.00 94.44 87 ASP A N 1
ATOM 685 C CA . ASP A 1 87 ? 0.521 12.882 4.746 1.00 94.44 87 ASP A CA 1
ATOM 686 C C . ASP A 1 87 ? 0.810 12.390 6.171 1.00 94.44 87 ASP A C 1
ATOM 688 O O . ASP A 1 87 ? 0.350 11.333 6.613 1.00 94.44 87 ASP A O 1
ATOM 692 N N . ALA A 1 88 ? 1.544 13.207 6.930 1.00 94.81 88 ALA A N 1
ATOM 693 C CA . ALA A 1 88 ? 1.945 12.896 8.302 1.00 94.81 88 ALA A CA 1
ATOM 694 C C . ALA A 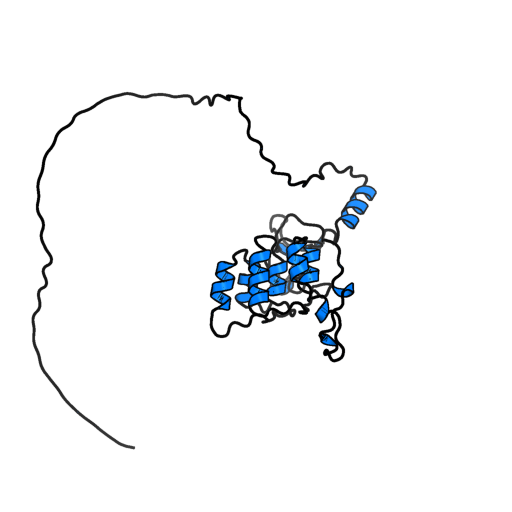1 88 ? 0.757 12.572 9.229 1.00 94.81 88 ALA A C 1
ATOM 696 O O . ALA A 1 88 ? 0.904 11.764 10.143 1.00 94.81 88 ALA A O 1
ATOM 697 N N . GLU A 1 89 ? -0.419 13.157 8.977 1.00 95.44 89 GLU A N 1
ATOM 698 C CA . GLU A 1 89 ? -1.661 12.826 9.687 1.00 95.44 89 GLU A CA 1
ATOM 699 C C . GLU A 1 89 ? -2.039 11.351 9.500 1.00 95.44 89 GLU A C 1
ATOM 701 O O . GLU A 1 89 ? -2.230 10.628 10.476 1.00 95.44 89 GLU A O 1
ATOM 706 N N . VAL A 1 90 ? -2.062 10.872 8.254 1.00 96.38 90 VAL A N 1
ATOM 707 C CA . VAL A 1 90 ? -2.346 9.466 7.935 1.00 96.38 90 VAL A CA 1
ATOM 708 C C . VAL A 1 90 ? -1.301 8.545 8.558 1.00 96.38 90 VAL A C 1
ATOM 710 O O . VAL A 1 90 ? -1.637 7.519 9.146 1.00 96.38 90 VAL A O 1
ATOM 713 N N . GLN A 1 91 ? -0.024 8.917 8.467 1.00 96.31 91 GLN A N 1
ATOM 714 C CA . GLN A 1 91 ? 1.054 8.133 9.070 1.00 96.31 91 GLN A CA 1
ATOM 715 C C . GLN A 1 91 ? 0.958 8.074 10.603 1.00 96.31 91 GLN A C 1
ATOM 717 O O . GLN A 1 91 ? 1.404 7.097 11.206 1.00 96.31 91 GLN A O 1
ATOM 722 N N . ALA A 1 92 ? 0.397 9.095 11.254 1.00 95.12 92 ALA A N 1
ATOM 723 C CA . ALA A 1 92 ? 0.166 9.091 12.695 1.00 95.12 92 ALA A CA 1
ATOM 724 C C . ALA A 1 92 ? -0.990 8.157 13.086 1.00 95.12 92 ALA A C 1
ATOM 726 O O . ALA A 1 92 ? -0.857 7.421 14.059 1.00 95.12 92 ALA A O 1
ATOM 727 N N . LEU A 1 93 ? -2.076 8.125 12.301 1.00 95.88 93 LEU A N 1
ATOM 728 C CA . LEU A 1 93 ? -3.218 7.220 12.521 1.00 95.88 93 LEU A CA 1
ATOM 729 C C . LEU A 1 93 ? -2.831 5.737 12.463 1.00 95.88 93 LEU A C 1
ATOM 731 O O . LEU A 1 93 ? -3.452 4.897 13.106 1.00 95.88 93 LEU A O 1
ATOM 735 N N . LEU A 1 94 ? -1.803 5.408 11.682 1.00 96.69 94 LEU A N 1
ATOM 736 C CA . LEU A 1 94 ? -1.330 4.039 11.474 1.00 96.69 94 LEU A CA 1
ATOM 737 C C . LEU A 1 94 ? -0.252 3.611 12.476 1.00 96.69 94 LEU A C 1
ATOM 739 O O . LEU A 1 94 ? 0.431 2.612 12.254 1.00 96.69 94 LEU A O 1
ATOM 743 N N . GLN A 1 95 ? -0.081 4.360 13.563 1.00 94.00 95 GLN A N 1
ATOM 744 C CA . GLN A 1 95 ? 0.796 4.003 14.668 1.00 94.00 95 GLN A CA 1
ATOM 745 C C . GLN A 1 95 ? -0.027 3.693 15.918 1.00 94.00 95 GLN A C 1
ATOM 747 O O . GLN A 1 95 ? -1.044 4.338 16.163 1.00 94.00 95 GLN A O 1
ATOM 752 N N . PRO A 1 96 ? 0.422 2.743 16.750 1.00 90.00 96 PRO A N 1
ATOM 753 C CA . PRO A 1 96 ? -0.199 2.516 18.038 1.00 90.00 96 PRO A CA 1
ATOM 754 C C . PRO A 1 96 ? 0.043 3.713 18.955 1.00 90.00 96 PRO A C 1
ATOM 756 O O . PRO A 1 96 ? 1.080 4.387 18.875 1.00 90.00 96 PRO A O 1
ATOM 759 N N . ASP A 1 97 ? -0.881 3.910 19.892 1.00 83.50 97 ASP A N 1
ATOM 760 C CA . ASP A 1 97 ? -0.708 4.866 20.978 1.00 83.50 97 ASP A CA 1
ATOM 761 C C . ASP A 1 97 ? 0.609 4.612 21.722 1.00 83.50 97 ASP A C 1
ATOM 763 O O . ASP A 1 97 ? 1.062 3.473 21.876 1.00 83.50 97 ASP A O 1
ATOM 767 N N . SER A 1 98 ? 1.227 5.674 22.242 1.00 72.81 98 SER A N 1
ATOM 768 C CA . SER A 1 98 ? 2.518 5.598 22.943 1.00 72.81 98 SER A CA 1
ATOM 769 C C . SER A 1 98 ? 2.525 4.611 24.120 1.00 72.81 98 SER A C 1
ATOM 771 O O . SER A 1 98 ? 3.568 4.034 24.415 1.00 72.81 98 SER A O 1
ATOM 773 N N . ALA A 1 99 ? 1.369 4.360 24.743 1.00 62.38 99 ALA A N 1
ATOM 774 C CA . ALA A 1 99 ? 1.190 3.362 25.799 1.00 62.38 99 ALA A CA 1
ATOM 775 C C . ALA A 1 99 ? 1.161 1.905 25.288 1.00 62.38 99 ALA A C 1
ATOM 777 O O . ALA A 1 99 ? 1.509 0.990 26.028 1.00 62.38 99 ALA A O 1
ATOM 778 N N . ALA A 1 100 ? 0.774 1.677 24.030 1.00 62.62 100 ALA A N 1
ATOM 779 C CA . ALA A 1 100 ? 0.728 0.356 23.401 1.00 62.62 100 ALA A CA 1
ATOM 780 C C . ALA A 1 100 ? 2.066 -0.046 22.748 1.00 62.62 100 ALA A C 1
ATOM 782 O O . ALA A 1 100 ? 2.260 -1.214 22.417 1.00 62.62 100 ALA A O 1
ATOM 783 N N . LYS A 1 101 ? 3.022 0.890 22.618 1.00 62.66 101 LYS A N 1
ATOM 784 C CA . LYS A 1 101 ? 4.378 0.637 22.085 1.00 62.66 101 LYS A CA 1
ATOM 785 C C . LYS A 1 101 ? 5.266 -0.214 23.008 1.00 62.66 101 LYS A C 1
ATOM 787 O O . LYS A 1 101 ? 6.351 -0.621 22.609 1.00 62.66 101 LYS A O 1
ATOM 792 N N . GLY A 1 102 ? 4.799 -0.534 24.212 1.00 62.72 102 GLY A N 1
ATOM 793 C CA . GLY A 1 102 ? 5.413 -1.532 25.075 1.00 62.72 102 GLY A CA 1
ATOM 794 C C . GLY A 1 102 ? 4.492 -1.868 26.236 1.00 62.72 102 GLY A C 1
ATOM 795 O O . GLY A 1 102 ? 4.212 -1.016 27.071 1.00 62.72 102 GLY A O 1
ATOM 796 N N . SER A 1 103 ? 4.031 -3.112 26.313 1.00 55.09 103 SER A N 1
ATOM 797 C CA . SER A 1 103 ? 3.482 -3.633 27.563 1.00 55.09 103 SER A CA 1
ATOM 798 C C . SER A 1 103 ? 4.013 -5.033 27.836 1.00 55.09 103 SER A C 1
ATOM 800 O O . SER A 1 103 ? 4.052 -5.899 26.962 1.00 55.09 103 SER A O 1
ATOM 802 N N . GLU A 1 104 ? 4.472 -5.231 29.072 1.00 52.22 104 GLU A N 1
ATOM 803 C CA . GLU A 1 104 ? 4.732 -6.557 29.624 1.00 52.22 104 GLU A CA 1
ATOM 804 C C . GLU A 1 104 ? 3.453 -7.399 29.496 1.00 52.22 104 GLU A C 1
ATOM 806 O O . GLU A 1 104 ? 2.378 -6.967 29.910 1.00 52.22 104 GLU A O 1
ATOM 811 N N . GLY A 1 105 ? 3.561 -8.594 28.909 1.00 58.53 105 GLY A N 1
ATOM 812 C CA . GLY A 1 105 ? 2.429 -9.510 28.728 1.00 58.53 105 GLY A CA 1
ATOM 813 C C . GLY A 1 105 ? 1.687 -9.407 27.391 1.00 58.53 105 GLY A C 1
ATOM 814 O O . GLY A 1 105 ? 0.659 -10.061 27.240 1.00 58.53 105 GLY A O 1
ATOM 815 N N . VAL A 1 106 ? 2.184 -8.634 26.419 1.00 64.19 106 VAL A N 1
ATOM 816 C CA . VAL A 1 106 ? 1.681 -8.666 25.034 1.00 64.19 106 VAL A CA 1
ATOM 817 C C . VAL A 1 106 ? 2.261 -9.865 24.287 1.00 64.19 106 VAL A C 1
ATOM 819 O O . VAL A 1 106 ? 3.451 -10.159 24.408 1.00 64.19 106 VAL A O 1
ATOM 822 N N . GLU A 1 107 ? 1.420 -10.542 23.502 1.00 64.25 107 GLU A N 1
ATOM 823 C CA . GLU A 1 107 ? 1.846 -11.614 22.596 1.00 64.25 107 GLU A CA 1
ATOM 824 C C . GLU A 1 107 ? 2.993 -11.123 21.687 1.00 64.25 107 GLU A C 1
ATOM 826 O O . GLU A 1 107 ? 2.877 -10.036 21.113 1.00 64.25 107 GLU A O 1
ATOM 831 N N . PRO A 1 108 ? 4.085 -11.891 21.504 1.00 66.94 108 PRO A N 1
ATOM 832 C CA . PRO A 1 108 ? 5.271 -11.446 20.761 1.00 66.94 108 PRO A CA 1
ATOM 833 C C . PRO A 1 108 ? 4.980 -10.883 19.359 1.00 66.94 108 PRO A C 1
ATOM 835 O O . PRO A 1 108 ? 5.664 -9.978 18.894 1.00 66.94 108 PRO A O 1
ATOM 838 N N . GLU A 1 109 ? 3.935 -11.384 18.701 1.00 64.94 109 GLU A N 1
ATOM 839 C CA . GLU A 1 109 ? 3.504 -11.006 17.346 1.00 64.94 109 GLU A CA 1
ATOM 840 C C . GLU A 1 109 ? 2.807 -9.634 17.279 1.00 64.94 109 GLU A C 1
ATOM 842 O O . GLU A 1 109 ? 2.644 -9.065 16.200 1.00 64.94 109 GLU A O 1
ATOM 847 N N . ARG A 1 110 ? 2.400 -9.087 18.430 1.00 76.38 110 ARG A N 1
ATOM 848 C CA . ARG A 1 110 ? 1.756 -7.771 18.578 1.00 76.38 110 ARG A CA 1
ATOM 849 C C . ARG A 1 110 ? 2.727 -6.693 19.068 1.00 76.38 110 ARG A C 1
ATOM 851 O O . ARG A 1 110 ? 2.327 -5.541 19.243 1.00 76.38 110 ARG A O 1
ATOM 858 N N . VAL A 1 111 ? 3.998 -7.040 19.274 1.00 82.38 111 VAL A N 1
ATOM 859 C CA . VAL A 1 111 ? 5.045 -6.069 19.606 1.00 82.38 111 VAL A CA 1
ATOM 860 C C . VAL A 1 111 ? 5.283 -5.159 18.403 1.00 82.38 111 VAL A C 1
ATOM 862 O O . VAL A 1 111 ? 5.455 -5.619 17.275 1.00 82.38 111 VAL A O 1
ATOM 865 N N . TRP A 1 112 ? 5.263 -3.849 18.645 1.00 89.25 112 TRP A N 1
ATOM 866 C CA . TRP A 1 112 ? 5.490 -2.858 17.600 1.00 89.25 112 TRP A CA 1
ATOM 867 C C . TRP A 1 112 ? 6.969 -2.812 17.201 1.00 89.25 112 TRP A C 1
ATOM 869 O O . TRP A 1 112 ? 7.835 -2.554 18.036 1.00 89.25 112 TRP A O 1
ATOM 879 N N . ASP A 1 113 ? 7.242 -3.026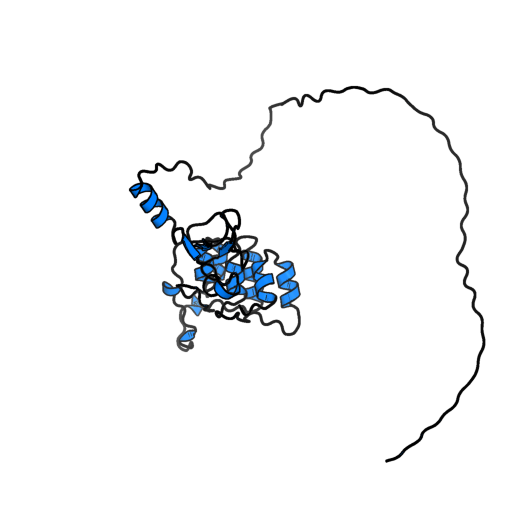 15.916 1.00 90.19 113 ASP A N 1
ATOM 880 C CA . ASP A 1 113 ? 8.582 -3.011 15.330 1.00 90.19 113 ASP A CA 1
ATOM 881 C C . ASP A 1 113 ? 8.753 -1.743 14.486 1.00 90.19 113 ASP A C 1
ATOM 883 O O . ASP A 1 113 ? 8.404 -1.703 13.306 1.00 90.19 113 ASP A O 1
ATOM 887 N N . GLU A 1 114 ? 9.261 -0.676 15.107 1.00 90.94 114 GLU A N 1
ATOM 888 C CA . GLU A 1 114 ? 9.422 0.613 14.425 1.00 90.94 114 GLU A CA 1
ATOM 889 C C . GLU A 1 114 ? 10.386 0.525 13.234 1.00 90.94 114 GLU A C 1
ATOM 891 O O . GLU A 1 114 ? 10.162 1.212 12.239 1.00 90.94 114 GLU A O 1
ATOM 896 N N . GLU A 1 115 ? 11.420 -0.321 13.306 1.00 93.25 115 GLU A N 1
ATOM 897 C CA . GLU A 1 115 ? 12.414 -0.487 12.239 1.00 93.25 115 GLU A CA 1
ATOM 898 C C . GLU A 1 115 ? 11.779 -1.112 10.996 1.00 93.25 115 GLU A C 1
ATOM 900 O O . GLU A 1 115 ? 11.964 -0.609 9.887 1.00 93.25 115 GLU A O 1
ATOM 905 N N . PHE A 1 116 ? 10.933 -2.128 11.173 1.00 94.38 116 PHE A N 1
ATOM 906 C CA . PHE A 1 116 ? 10.176 -2.713 10.067 1.00 94.38 116 PHE A CA 1
ATOM 907 C C . PHE A 1 116 ? 9.284 -1.696 9.343 1.00 94.38 116 PHE A C 1
ATOM 909 O O . PHE A 1 116 ? 9.040 -1.826 8.142 1.00 94.38 116 PHE A O 1
ATOM 916 N N . HIS A 1 117 ? 8.798 -0.664 10.028 1.00 95.00 117 HIS A N 1
ATOM 917 C CA . HIS A 1 117 ? 7.979 0.370 9.402 1.00 95.00 117 HIS A CA 1
ATOM 918 C C . HIS A 1 117 ? 8.802 1.470 8.716 1.00 95.00 117 HIS A C 1
ATOM 920 O O . HIS A 1 117 ? 8.222 2.290 8.000 1.00 95.00 117 HIS A O 1
ATOM 926 N N . GLN A 1 118 ? 10.124 1.525 8.912 1.00 94.56 118 GLN A N 1
ATOM 927 C CA . GLN A 1 118 ? 10.987 2.503 8.246 1.00 94.56 118 GLN A CA 1
ATOM 928 C C . GLN A 1 118 ? 11.136 2.166 6.760 1.00 94.56 118 GLN A C 1
ATOM 930 O O . GLN A 1 118 ? 11.575 1.075 6.384 1.00 94.56 118 GLN A O 1
ATOM 935 N N . ILE A 1 119 ? 10.766 3.121 5.913 1.00 95.50 119 ILE A N 1
ATOM 936 C CA . ILE A 1 119 ? 11.008 3.106 4.473 1.00 95.50 119 ILE A CA 1
ATOM 937 C C . ILE A 1 119 ? 11.017 4.553 3.978 1.00 95.50 119 ILE A C 1
ATOM 939 O O . ILE A 1 119 ? 10.297 5.397 4.518 1.00 95.50 119 ILE A O 1
ATOM 943 N N . GLU A 1 120 ? 11.848 4.837 2.980 1.00 93.94 120 GLU A N 1
ATOM 944 C CA . GLU A 1 120 ? 11.800 6.107 2.259 1.00 93.94 120 GLU A CA 1
ATOM 945 C C . GLU A 1 120 ? 10.545 6.173 1.375 1.00 93.94 120 GLU A C 1
ATOM 947 O O . GLU A 1 120 ? 9.943 5.151 1.032 1.00 93.94 120 GLU A O 1
ATOM 952 N N . GLU A 1 121 ? 10.145 7.386 1.001 1.00 94.56 121 GLU A N 1
ATOM 953 C CA . GLU A 1 121 ? 9.110 7.572 -0.013 1.00 94.56 121 GLU A CA 1
ATOM 954 C C . GLU A 1 121 ? 9.590 6.988 -1.348 1.00 94.56 121 GLU A C 1
ATOM 956 O O . GLU A 1 121 ? 10.718 7.231 -1.794 1.00 94.56 121 GLU A O 1
ATOM 961 N N . GLY A 1 122 ? 8.734 6.182 -1.970 1.00 93.75 122 GLY A N 1
ATOM 962 C CA . GLY A 1 122 ? 9.008 5.576 -3.258 1.00 93.75 122 GLY A CA 1
ATOM 963 C C . GLY A 1 122 ? 9.032 6.627 -4.362 1.00 93.75 122 GLY A C 1
ATOM 964 O O . GLY A 1 122 ? 8.287 7.602 -4.341 1.00 93.75 122 GLY A O 1
ATOM 965 N N . ASN A 1 123 ? 9.870 6.413 -5.371 1.00 92.19 123 ASN A N 1
ATOM 966 C CA . ASN A 1 123 ? 9.912 7.281 -6.544 1.00 92.19 123 ASN A CA 1
ATOM 967 C C . ASN A 1 123 ? 8.565 7.240 -7.288 1.00 92.19 123 ASN A C 1
ATOM 969 O O . ASN A 1 123 ? 8.182 6.198 -7.823 1.00 92.19 123 ASN A O 1
ATOM 973 N N . TRP A 1 124 ? 7.846 8.361 -7.329 1.00 87.81 124 TRP A N 1
ATOM 974 C CA . TRP A 1 124 ? 6.526 8.416 -7.951 1.00 87.81 124 TRP A CA 1
ATOM 975 C C . TRP A 1 124 ? 6.624 8.283 -9.474 1.00 87.81 124 TRP A C 1
ATOM 977 O O . TRP A 1 124 ? 7.367 9.008 -10.141 1.00 87.81 124 TRP A O 1
ATOM 987 N N . LEU A 1 125 ? 5.862 7.350 -10.043 1.00 84.50 125 LEU A N 1
ATOM 988 C CA . LEU A 1 125 ? 5.819 7.126 -11.481 1.00 84.50 125 LEU A CA 1
ATOM 989 C C . LEU A 1 125 ? 4.532 7.707 -12.065 1.00 84.50 125 LEU A C 1
ATOM 991 O O . LEU A 1 125 ? 3.436 7.485 -11.560 1.00 84.50 125 LEU A O 1
ATOM 995 N N . HIS A 1 126 ? 4.649 8.383 -13.207 1.00 81.94 126 HIS A N 1
ATOM 996 C CA . HIS A 1 126 ? 3.481 8.733 -14.010 1.00 81.94 126 HIS A CA 1
ATOM 997 C C . HIS A 1 126 ? 2.890 7.461 -14.642 1.00 81.94 126 HIS A C 1
ATOM 999 O O . HIS A 1 126 ? 3.369 7.010 -15.686 1.00 81.94 126 HIS A O 1
ATOM 1005 N N . GLY A 1 127 ? 1.869 6.881 -14.008 1.00 88.00 127 GLY A N 1
ATOM 1006 C CA . GLY A 1 127 ? 1.124 5.736 -14.529 1.00 88.00 127 GLY A CA 1
ATOM 1007 C C . GLY A 1 127 ? 0.439 4.903 -13.446 1.00 88.00 127 GLY A C 1
ATOM 1008 O O . GLY A 1 127 ? 0.859 4.880 -12.290 1.00 88.00 127 GLY A O 1
ATOM 1009 N N . GLU A 1 128 ? -0.596 4.175 -13.856 1.00 92.06 128 GLU A N 1
ATOM 1010 C CA . GLU A 1 128 ? -1.357 3.264 -13.002 1.00 92.06 128 GLU A CA 1
ATOM 1011 C C . GLU A 1 128 ? -1.017 1.809 -13.342 1.00 92.06 128 GLU A C 1
ATOM 1013 O O . GLU A 1 128 ? -0.754 1.451 -14.493 1.00 92.06 128 GLU A O 1
ATOM 1018 N N . CYS A 1 129 ? -1.036 0.943 -12.333 1.00 94.00 129 CYS A N 1
ATOM 1019 C CA . CYS A 1 129 ? -0.891 -0.491 -12.531 1.00 94.00 129 CYS A CA 1
ATOM 1020 C C . CYS A 1 129 ? -2.080 -1.038 -13.330 1.00 94.00 129 CYS A C 1
ATOM 1022 O O . CYS A 1 129 ? -3.224 -0.921 -12.899 1.00 94.00 129 CYS A O 1
ATOM 1024 N N . PHE A 1 130 ? -1.816 -1.757 -14.418 1.00 93.81 130 PHE A N 1
ATOM 1025 C CA . PHE A 1 130 ? -2.846 -2.384 -15.249 1.00 93.81 130 PHE A CA 1
ATOM 1026 C C . PHE A 1 130 ? -3.775 -3.328 -14.463 1.00 93.81 130 PHE A C 1
ATOM 1028 O O . PHE A 1 130 ? -4.947 -3.474 -14.792 1.00 93.81 130 PHE A O 1
ATOM 1035 N N . ALA A 1 131 ? -3.256 -3.986 -13.423 1.00 93.12 131 ALA A N 1
ATOM 1036 C CA . ALA A 1 131 ? -3.990 -5.017 -12.694 1.00 93.12 131 ALA A CA 1
ATOM 1037 C C . ALA A 1 131 ? -4.802 -4.492 -11.506 1.00 93.12 131 ALA A C 1
ATOM 1039 O O . ALA A 1 131 ? -5.886 -5.006 -11.240 1.00 93.12 131 ALA A O 1
ATOM 1040 N N . CYS A 1 132 ? -4.270 -3.518 -10.764 1.00 92.06 132 CYS A N 1
ATOM 1041 C CA . CYS A 1 132 ? -4.916 -3.003 -9.554 1.00 92.06 132 CYS A CA 1
ATOM 1042 C C . CYS A 1 132 ? -5.336 -1.537 -9.644 1.00 92.06 132 CYS A C 1
ATOM 1044 O O . CYS A 1 132 ? -5.963 -1.051 -8.711 1.00 92.06 132 CYS A O 1
ATOM 1046 N N . MET A 1 133 ? -4.998 -0.852 -10.741 1.00 90.94 133 MET A N 1
ATOM 1047 C CA . MET A 1 133 ? -5.295 0.562 -11.009 1.00 90.94 133 MET A CA 1
ATOM 1048 C C . MET A 1 133 ? -4.710 1.545 -9.985 1.00 90.94 133 MET A C 1
ATOM 1050 O O . MET A 1 133 ? -5.048 2.721 -9.992 1.00 90.94 133 MET A O 1
ATOM 1054 N N . SER A 1 134 ? -3.819 1.086 -9.104 1.00 90.25 134 SER A N 1
ATOM 1055 C CA . SER A 1 134 ? -3.102 1.970 -8.189 1.00 90.25 134 SER A CA 1
ATOM 1056 C C . SER A 1 134 ? -2.054 2.775 -8.946 1.00 90.25 134 SER A C 1
ATOM 1058 O O . SER A 1 134 ? -1.345 2.211 -9.789 1.00 90.25 134 SER A O 1
ATOM 1060 N N . ASP A 1 135 ? -1.906 4.047 -8.578 1.00 90.75 135 ASP A N 1
ATOM 1061 C CA . ASP A 1 135 ? -0.727 4.839 -8.923 1.00 90.75 135 ASP A CA 1
ATOM 1062 C C . ASP A 1 135 ? 0.536 4.065 -8.519 1.00 90.75 135 ASP A C 1
ATOM 1064 O O . ASP A 1 135 ? 0.598 3.450 -7.448 1.00 90.75 135 ASP A O 1
ATOM 1068 N N . MET A 1 136 ? 1.534 4.043 -9.398 1.00 91.94 136 MET A N 1
ATOM 1069 C CA . MET A 1 136 ? 2.753 3.281 -9.153 1.00 91.94 136 MET A CA 1
ATOM 1070 C C . MET A 1 136 ? 3.813 4.141 -8.467 1.00 91.94 136 MET A C 1
ATOM 1072 O O . MET A 1 136 ? 4.215 5.183 -8.980 1.00 91.94 136 MET A O 1
ATOM 1076 N N . SER A 1 137 ? 4.321 3.640 -7.345 1.00 92.50 137 SER A N 1
ATOM 1077 C CA . SER A 1 137 ? 5.497 4.171 -6.655 1.00 92.50 137 SER A CA 1
ATOM 1078 C C . SER A 1 137 ? 6.621 3.134 -6.688 1.00 92.50 137 SER A C 1
ATOM 1080 O O . SER A 1 137 ? 6.377 1.927 -6.581 1.00 92.50 137 SER A O 1
ATOM 1082 N N . GLY A 1 138 ? 7.853 3.606 -6.847 1.00 93.19 138 GLY A N 1
ATOM 1083 C CA . GLY A 1 138 ? 9.062 2.803 -6.955 1.00 93.19 138 GLY A CA 1
ATOM 1084 C C . GLY A 1 138 ? 9.249 2.172 -8.330 1.00 93.19 138 GLY A C 1
ATOM 1085 O O . GLY A 1 138 ? 9.271 2.856 -9.353 1.00 93.19 138 GLY A O 1
ATOM 1086 N N . LYS A 1 139 ? 9.441 0.853 -8.358 1.00 92.69 139 LYS A N 1
ATOM 1087 C CA . LYS A 1 139 ? 9.704 0.099 -9.589 1.00 92.69 139 LYS A CA 1
ATOM 1088 C C . LYS A 1 139 ? 8.409 -0.322 -10.275 1.00 92.69 139 LYS A C 1
ATOM 1090 O O . LYS A 1 139 ? 7.412 -0.647 -9.625 1.00 92.69 139 LYS A O 1
ATOM 1095 N N . ARG A 1 140 ? 8.457 -0.409 -11.604 1.00 93.44 140 ARG A N 1
ATOM 1096 C CA . ARG A 1 140 ? 7.390 -1.001 -12.421 1.00 93.44 140 ARG A CA 1
ATOM 1097 C C . ARG A 1 140 ? 7.932 -2.104 -13.312 1.00 93.44 140 ARG A C 1
ATOM 1099 O O . ARG A 1 140 ? 9.112 -2.126 -13.657 1.00 93.44 140 ARG A O 1
ATOM 1106 N N . TRP A 1 141 ? 7.037 -2.971 -13.761 1.00 94.56 141 TRP A N 1
ATOM 1107 C CA . TRP A 1 141 ? 7.347 -3.990 -14.751 1.00 94.56 141 TRP A CA 1
ATOM 1108 C C . TRP A 1 141 ? 6.518 -3.741 -15.993 1.00 94.56 141 TRP A C 1
ATOM 1110 O O . TRP A 1 141 ? 5.290 -3.812 -15.960 1.00 94.56 141 TRP A O 1
ATOM 1120 N N . ARG A 1 142 ? 7.202 -3.451 -17.094 1.00 93.81 142 ARG A N 1
ATOM 1121 C CA . ARG A 1 142 ? 6.584 -3.211 -18.394 1.00 93.81 142 ARG A CA 1
ATOM 1122 C C . ARG A 1 142 ? 6.637 -4.479 -19.230 1.00 93.81 142 ARG A C 1
ATOM 1124 O O . ARG A 1 142 ? 7.697 -5.090 -19.352 1.00 93.81 142 ARG A O 1
ATOM 1131 N N . CYS A 1 143 ? 5.516 -4.848 -19.837 1.00 94.62 143 CYS A N 1
ATOM 1132 C CA . CYS A 1 143 ? 5.485 -5.909 -20.836 1.00 94.62 143 CYS A CA 1
ATOM 1133 C C . CYS A 1 143 ? 6.282 -5.486 -22.080 1.00 94.62 143 CYS A C 1
ATOM 1135 O O . CYS A 1 143 ? 5.988 -4.455 -22.683 1.00 94.62 143 CYS A O 1
ATOM 1137 N N . ILE A 1 144 ? 7.267 -6.291 -22.482 1.00 93.19 144 ILE A N 1
ATOM 1138 C CA . ILE A 1 144 ? 8.105 -6.040 -23.669 1.00 93.19 144 ILE A CA 1
ATOM 1139 C C . ILE A 1 144 ? 7.767 -6.950 -24.854 1.00 93.19 144 ILE A C 1
ATOM 1141 O O . ILE A 1 144 ? 8.337 -6.795 -25.931 1.00 93.19 144 ILE A O 1
ATOM 1145 N N . SER A 1 145 ? 6.841 -7.893 -24.674 1.00 93.31 145 SER A N 1
ATOM 1146 C CA . SER A 1 145 ? 6.342 -8.740 -25.764 1.00 93.31 145 SER A CA 1
ATOM 1147 C C . SER A 1 145 ? 5.221 -8.083 -26.571 1.00 93.31 145 SER A C 1
ATOM 1149 O O . SER A 1 145 ? 5.032 -8.417 -27.739 1.00 93.31 145 SER A O 1
ATOM 1151 N N . CYS A 1 146 ? 4.483 -7.148 -25.970 1.00 90.06 146 CYS A N 1
ATOM 1152 C CA . CYS A 1 146 ? 3.434 -6.406 -26.662 1.00 90.06 146 CYS A CA 1
ATOM 1153 C C . CYS A 1 146 ? 4.004 -5.249 -27.497 1.00 90.06 146 CYS A C 1
ATOM 1155 O O . CYS A 1 146 ? 5.079 -4.731 -27.185 1.00 90.06 146 CYS A O 1
ATOM 1157 N N . PRO A 1 147 ? 3.267 -4.781 -28.523 1.00 86.00 147 PRO A N 1
ATOM 1158 C CA . PRO A 1 147 ? 3.580 -3.526 -29.197 1.00 86.00 147 PRO A CA 1
ATOM 1159 C C . PRO A 1 147 ? 3.712 -2.375 -28.193 1.00 86.00 147 PRO A C 1
ATOM 1161 O O . PRO A 1 147 ? 2.988 -2.341 -27.202 1.00 86.00 147 PRO A O 1
ATOM 1164 N N . ALA A 1 148 ? 4.574 -1.397 -28.480 1.00 76.31 148 ALA A N 1
ATOM 1165 C CA . ALA A 1 148 ? 4.859 -0.278 -27.571 1.00 76.31 148 ALA A CA 1
ATOM 1166 C C . ALA A 1 148 ? 3.623 0.565 -27.184 1.00 76.31 148 ALA A C 1
ATOM 1168 O O . ALA A 1 148 ? 3.646 1.269 -26.182 1.00 76.31 148 ALA A O 1
ATOM 1169 N N . GLU A 1 149 ? 2.546 0.484 -27.965 1.00 78.88 149 GLU A N 1
ATOM 1170 C CA . GLU A 1 149 ? 1.262 1.152 -27.709 1.00 78.88 149 GLU A CA 1
ATOM 1171 C C . GLU A 1 149 ? 0.385 0.402 -26.688 1.00 78.88 149 GLU A C 1
ATOM 1173 O O . GLU A 1 149 ? -0.615 0.929 -26.207 1.00 78.88 149 GLU A O 1
ATOM 1178 N N . SER A 1 150 ? 0.735 -0.841 -26.353 1.00 76.88 150 SER A N 1
ATOM 1179 C CA . SER A 1 150 ? 0.048 -1.640 -25.340 1.00 76.88 150 SER A CA 1
ATOM 1180 C C . SER A 1 150 ? 0.625 -1.291 -23.971 1.00 76.88 150 SER A C 1
ATOM 1182 O O . SER A 1 150 ? 1.627 -1.861 -23.544 1.00 76.88 150 SER A O 1
ATOM 1184 N N . PHE A 1 151 ? 0.011 -0.322 -23.294 1.00 80.38 151 PHE A N 1
ATOM 1185 C CA . PHE A 1 151 ? 0.409 0.168 -21.969 1.00 80.38 151 PHE A CA 1
ATOM 1186 C C . PHE A 1 151 ? 0.142 -0.867 -20.859 1.00 80.38 151 PHE A C 1
ATOM 1188 O O . PHE A 1 151 ? -0.699 -0.662 -19.987 1.00 80.38 151 PHE A O 1
ATOM 1195 N N . VAL A 1 152 ? 0.834 -2.008 -20.897 1.00 92.50 152 VAL A N 1
ATOM 1196 C CA . VAL A 1 152 ? 0.745 -3.043 -19.861 1.00 92.50 152 VAL A CA 1
ATOM 1197 C C . VAL A 1 152 ? 1.931 -2.901 -18.918 1.00 92.50 152 VAL A C 1
ATOM 1199 O O . VAL A 1 152 ? 3.006 -3.471 -19.125 1.00 92.50 152 VAL A O 1
ATOM 1202 N N . GLU A 1 153 ? 1.711 -2.108 -17.876 1.00 93.94 153 GLU A N 1
ATOM 1203 C CA . GLU A 1 153 ? 2.642 -1.892 -16.774 1.00 93.94 153 GLU A CA 1
ATOM 1204 C C . GLU A 1 153 ? 2.011 -2.409 -15.479 1.00 93.94 153 GLU A C 1
ATOM 1206 O O . GLU A 1 153 ? 0.820 -2.217 -15.241 1.00 93.94 153 GLU A O 1
ATOM 1211 N N . ILE A 1 154 ? 2.784 -3.105 -14.649 1.00 94.25 154 ILE A N 1
ATOM 1212 C CA . ILE A 1 154 ? 2.309 -3.655 -13.375 1.00 94.25 154 ILE A CA 1
ATOM 1213 C C . ILE A 1 154 ? 3.220 -3.233 -12.226 1.00 94.25 154 ILE A C 1
ATOM 1215 O O . ILE A 1 154 ? 4.438 -3.140 -12.386 1.00 94.25 154 ILE A O 1
ATOM 1219 N N . CYS A 1 155 ? 2.615 -2.971 -11.067 1.00 94.19 155 CYS A N 1
ATOM 1220 C CA . CYS A 1 155 ? 3.314 -2.553 -9.854 1.00 94.19 155 CYS A CA 1
ATOM 1221 C C . CYS A 1 155 ? 3.975 -3.730 -9.121 1.00 94.19 155 CYS A C 1
ATOM 1223 O O . CYS A 1 155 ? 3.703 -4.903 -9.405 1.00 94.19 155 CYS A O 1
ATOM 1225 N N . PHE A 1 156 ? 4.776 -3.406 -8.101 1.00 92.62 156 PHE A N 1
ATOM 1226 C CA . PHE A 1 156 ? 5.467 -4.381 -7.251 1.00 92.62 156 PHE A CA 1
ATOM 1227 C C . PHE A 1 156 ? 4.518 -5.361 -6.550 1.00 92.62 156 PHE A C 1
ATOM 1229 O O . PHE A 1 156 ? 4.893 -6.501 -6.296 1.00 92.62 156 PHE A O 1
ATOM 1236 N N . LYS A 1 157 ? 3.271 -4.973 -6.253 1.00 93.38 157 LYS A N 1
ATOM 1237 C CA . LYS A 1 157 ? 2.296 -5.909 -5.677 1.00 93.38 157 LYS A CA 1
ATOM 1238 C C . LYS A 1 157 ? 1.821 -6.922 -6.717 1.00 93.38 157 LYS A C 1
ATOM 1240 O O . LYS A 1 157 ? 1.779 -8.122 -6.462 1.00 93.38 157 LYS A O 1
ATOM 1245 N N . CYS A 1 158 ? 1.449 -6.445 -7.900 1.00 94.31 158 CYS A N 1
ATOM 1246 C CA . CYS A 1 158 ? 0.797 -7.275 -8.910 1.00 94.31 158 CYS A CA 1
ATOM 1247 C C . CYS A 1 158 ? 1.775 -8.121 -9.730 1.00 94.31 158 CYS A C 1
ATOM 1249 O O . CYS A 1 158 ? 1.357 -9.115 -10.322 1.00 94.31 158 CYS A O 1
ATOM 1251 N N . TYR A 1 159 ? 3.066 -7.777 -9.747 1.00 93.62 159 TYR A N 1
ATOM 1252 C CA . TYR A 1 159 ? 4.064 -8.444 -10.584 1.00 93.62 159 TYR A CA 1
ATOM 1253 C C . TYR A 1 159 ? 4.162 -9.963 -10.362 1.00 93.62 159 TYR A C 1
ATOM 1255 O O . TYR A 1 159 ? 4.340 -10.723 -11.318 1.00 93.62 159 TYR A O 1
ATOM 1263 N N . ARG A 1 160 ? 3.953 -10.444 -9.129 1.00 92.38 160 ARG A N 1
ATOM 1264 C CA . ARG A 1 160 ? 3.927 -11.888 -8.823 1.00 92.38 160 ARG A CA 1
ATOM 1265 C C . ARG A 1 160 ? 2.848 -12.646 -9.610 1.00 92.38 160 ARG A C 1
ATOM 1267 O O . ARG A 1 160 ? 3.014 -13.827 -9.898 1.00 92.38 160 ARG A O 1
ATOM 1274 N N . TYR A 1 161 ? 1.773 -11.965 -10.003 1.00 92.75 161 TYR A N 1
ATOM 1275 C CA . TYR A 1 161 ? 0.657 -12.522 -10.767 1.00 92.75 161 TYR A CA 1
ATOM 1276 C C . TYR A 1 161 ? 0.750 -12.232 -12.269 1.00 92.75 161 TYR A C 1
ATOM 1278 O O . TYR A 1 161 ? -0.242 -12.426 -12.969 1.00 92.75 161 TYR A O 1
ATOM 1286 N N . LYS A 1 162 ? 1.908 -11.791 -12.787 1.00 92.75 162 LYS A N 1
ATOM 1287 C CA . LYS A 1 162 ? 2.069 -11.405 -14.202 1.00 92.75 162 LYS A CA 1
ATOM 1288 C C . LYS A 1 162 ? 1.549 -12.448 -15.193 1.00 92.75 162 LYS A C 1
ATOM 1290 O O . LYS A 1 162 ? 0.885 -12.076 -16.147 1.00 92.75 162 LYS A O 1
ATOM 1295 N N . GLU A 1 163 ? 1.744 -13.739 -14.921 1.00 92.50 163 GLU A N 1
ATOM 1296 C CA . GLU A 1 163 ? 1.289 -14.813 -15.816 1.00 92.50 163 GLU A CA 1
ATOM 1297 C C . GLU A 1 163 ? -0.238 -14.958 -15.837 1.00 92.50 163 GLU A C 1
ATOM 1299 O O . GLU A 1 163 ? -0.824 -15.350 -16.841 1.00 92.50 163 GLU A O 1
ATOM 1304 N N . MET A 1 164 ? -0.895 -14.631 -14.724 1.00 91.69 164 MET A N 1
ATOM 1305 C CA . MET A 1 164 ? -2.353 -14.638 -14.608 1.00 91.69 164 MET A CA 1
ATOM 1306 C C . MET A 1 164 ? -2.966 -13.371 -15.211 1.00 91.69 164 MET A C 1
ATOM 1308 O O . MET A 1 164 ? -4.025 -13.436 -15.825 1.00 91.69 164 MET A O 1
ATOM 1312 N N . ILE A 1 165 ? -2.311 -12.226 -15.014 1.00 89.81 165 ILE A N 1
ATOM 1313 C CA . ILE A 1 165 ? -2.767 -10.917 -15.495 1.00 89.81 165 ILE A CA 1
ATOM 1314 C C . ILE A 1 165 ? -2.556 -10.795 -17.009 1.00 89.81 165 ILE A C 1
ATOM 1316 O O . ILE A 1 165 ? -3.417 -10.288 -17.723 1.00 89.81 165 ILE A O 1
ATOM 1320 N N . HIS A 1 166 ? -1.393 -11.229 -17.493 1.00 89.81 166 HIS A N 1
ATOM 1321 C CA . HIS A 1 166 ? -0.923 -10.991 -18.852 1.00 89.81 166 HIS A CA 1
ATOM 1322 C C . HIS A 1 166 ? 0.060 -12.088 -19.295 1.00 89.81 166 HIS A C 1
ATOM 1324 O O . HIS A 1 166 ? 1.250 -11.848 -19.502 1.00 89.81 166 HIS A O 1
ATOM 1330 N N . GLY A 1 167 ? -0.449 -13.320 -19.360 1.00 86.12 167 GLY A N 1
ATOM 1331 C CA . GLY A 1 167 ? 0.352 -14.523 -19.585 1.00 86.12 167 GLY A CA 1
ATOM 1332 C C . GLY A 1 167 ? 1.085 -14.588 -20.923 1.00 86.12 167 GLY A C 1
ATOM 1333 O O . GLY A 1 167 ? 0.689 -13.961 -21.903 1.00 86.12 167 GLY A O 1
ATOM 1334 N N . GLN A 1 168 ? 2.133 -15.420 -20.946 1.00 84.62 168 GLN A N 1
ATOM 1335 C CA . GLN A 1 168 ? 2.986 -15.713 -22.111 1.00 84.62 168 GLN A CA 1
ATOM 1336 C C . GLN A 1 168 ? 3.829 -14.537 -22.624 1.00 84.62 168 GLN A C 1
ATOM 1338 O O . GLN A 1 168 ? 4.427 -14.645 -23.695 1.00 84.62 168 GLN A O 1
ATOM 1343 N N . HIS A 1 169 ? 3.925 -13.447 -21.862 1.00 91.88 169 HIS A N 1
ATOM 1344 C CA . HIS A 1 169 ? 4.699 -12.263 -22.218 1.00 91.88 169 HIS A CA 1
ATOM 1345 C C . HIS A 1 169 ? 5.836 -11.993 -21.229 1.00 91.88 169 HIS A C 1
ATOM 1347 O O . HIS A 1 169 ? 5.715 -12.183 -20.020 1.00 91.88 169 HIS A O 1
ATOM 1353 N N . GLU A 1 170 ? 6.956 -11.520 -21.764 1.00 92.75 170 GLU A N 1
ATOM 1354 C CA . GLU A 1 170 ? 8.121 -11.112 -20.995 1.00 92.75 170 GLU A CA 1
ATOM 1355 C C . GLU A 1 170 ? 7.927 -9.697 -20.442 1.00 92.75 170 GLU A C 1
ATOM 1357 O O . GLU A 1 170 ? 7.426 -8.795 -21.121 1.00 92.75 170 GLU A O 1
ATOM 1362 N N . PHE A 1 171 ? 8.359 -9.505 -19.198 1.00 94.88 171 PHE A N 1
ATOM 1363 C CA . PHE A 1 171 ? 8.307 -8.232 -18.496 1.00 94.88 171 PHE A CA 1
ATOM 1364 C C . PHE A 1 171 ? 9.713 -7.766 -18.140 1.00 94.88 171 PHE A C 1
ATOM 1366 O O . PHE A 1 171 ? 10.527 -8.543 -17.642 1.00 94.88 171 PHE A O 1
ATOM 1373 N N . LYS A 1 172 ? 9.968 -6.474 -18.333 1.00 94.44 172 LYS A N 1
ATOM 1374 C CA . LYS A 1 172 ? 11.209 -5.813 -17.944 1.00 94.44 172 LYS A CA 1
ATOM 1375 C C . LYS A 1 172 ? 10.965 -4.903 -16.746 1.00 94.44 172 LYS A C 1
ATOM 1377 O O . LYS A 1 172 ? 10.042 -4.092 -16.768 1.00 94.44 172 LYS A O 1
ATOM 1382 N N . GLU A 1 173 ? 11.810 -5.033 -15.727 1.00 94.75 173 GLU A N 1
ATOM 1383 C CA . GLU A 1 173 ? 11.873 -4.091 -14.606 1.00 94.75 173 GLU A CA 1
ATOM 1384 C C . GLU A 1 173 ? 12.399 -2.733 -15.097 1.00 94.75 173 GLU A C 1
ATOM 1386 O O . GLU A 1 173 ? 13.422 -2.657 -15.784 1.00 94.75 173 GLU A O 1
ATOM 1391 N N . GLU A 1 174 ? 11.684 -1.664 -14.765 1.00 91.50 174 GLU A N 1
ATOM 1392 C CA . GLU A 1 174 ? 12.037 -0.283 -15.078 1.00 91.50 174 GLU A CA 1
ATOM 1393 C C . GLU A 1 174 ? 11.871 0.618 -13.850 1.00 91.50 174 GLU A C 1
ATOM 1395 O O . GLU A 1 174 ? 11.028 0.381 -12.981 1.00 91.50 174 GLU A O 1
ATOM 1400 N N . GLY A 1 175 ? 12.623 1.719 -13.846 1.00 88.75 175 GLY A N 1
ATOM 1401 C CA . GLY A 1 175 ? 12.569 2.730 -12.797 1.00 88.75 175 GLY A CA 1
ATOM 1402 C C . GLY A 1 175 ? 13.517 2.436 -11.639 1.00 88.75 175 GLY A C 1
ATOM 1403 O O . GLY A 1 175 ? 14.376 1.560 -11.711 1.00 88.75 175 GLY A O 1
ATOM 1404 N N . PHE A 1 176 ? 13.354 3.227 -10.590 1.00 92.19 176 PHE A N 1
ATOM 1405 C CA . PHE A 1 176 ? 14.116 3.160 -9.352 1.00 92.19 176 PHE A CA 1
ATOM 1406 C C . PHE A 1 176 ? 13.138 3.054 -8.198 1.00 92.19 176 PHE A C 1
ATOM 1408 O O . PHE A 1 176 ? 12.022 3.560 -8.308 1.00 92.19 176 PHE A O 1
ATOM 1415 N N . GLU A 1 177 ? 13.539 2.403 -7.111 1.00 92.75 177 GLU A N 1
ATOM 1416 C CA . GLU A 1 177 ? 12.646 2.267 -5.962 1.00 92.75 177 GLU A CA 1
ATOM 1417 C C . GLU A 1 177 ? 12.491 3.608 -5.242 1.00 92.75 177 GLU A C 1
ATOM 1419 O O . GLU A 1 177 ? 11.375 3.994 -4.899 1.00 92.75 177 GLU A O 1
ATOM 1424 N N . PHE A 1 178 ? 13.585 4.366 -5.134 1.00 94.62 178 PHE A N 1
ATOM 1425 C CA . PHE A 1 178 ? 13.633 5.650 -4.436 1.00 94.62 178 PHE A CA 1
ATOM 1426 C C . PHE A 1 178 ? 14.147 6.779 -5.334 1.00 94.62 178 PHE A C 1
ATOM 1428 O O . PHE A 1 178 ? 14.957 6.567 -6.242 1.00 94.62 178 PHE A O 1
ATOM 1435 N N . GLU A 1 179 ? 13.716 8.014 -5.058 1.00 88.94 179 GLU A N 1
ATOM 1436 C CA . GLU A 1 179 ? 14.085 9.179 -5.879 1.00 88.94 179 GLU A CA 1
ATOM 1437 C C . GLU A 1 179 ? 15.596 9.444 -5.857 1.00 88.94 179 GLU A C 1
ATOM 1439 O O . GLU A 1 179 ? 16.195 9.807 -6.869 1.00 88.94 179 GLU A O 1
ATOM 1444 N N . HIS A 1 180 ? 16.260 9.199 -4.727 1.00 89.75 180 HIS A N 1
ATOM 1445 C CA . HIS A 1 180 ? 17.697 9.428 -4.610 1.00 89.75 180 HIS A CA 1
ATOM 1446 C C . HIS A 1 180 ? 18.518 8.529 -5.559 1.00 89.75 180 HIS A C 1
ATOM 1448 O O . HIS A 1 180 ? 19.599 8.919 -6.002 1.00 89.75 180 HIS A O 1
ATOM 1454 N N . GLU A 1 181 ? 18.027 7.330 -5.888 1.00 91.44 181 GLU A N 1
ATOM 1455 C CA . GLU A 1 181 ? 18.660 6.427 -6.856 1.00 91.44 181 GLU A CA 1
ATOM 1456 C C . GLU A 1 181 ? 18.508 6.972 -8.279 1.00 91.44 181 GLU A C 1
ATOM 1458 O O . GLU A 1 181 ? 19.473 6.991 -9.051 1.00 91.44 181 GLU A O 1
ATOM 1463 N N . ARG A 1 182 ? 17.316 7.496 -8.596 1.00 87.94 182 ARG A N 1
ATOM 1464 C CA . ARG A 1 182 ? 17.025 8.160 -9.867 1.00 87.94 182 ARG A CA 1
ATOM 1465 C C . ARG A 1 182 ? 17.931 9.370 -10.075 1.00 87.94 182 ARG A C 1
ATOM 1467 O O . ARG A 1 182 ? 18.559 9.479 -11.128 1.00 87.94 182 ARG A O 1
ATOM 1474 N N . LEU A 1 183 ? 18.049 10.244 -9.075 1.00 89.00 183 LEU A N 1
ATOM 1475 C CA . LEU A 1 183 ? 18.896 11.440 -9.140 1.00 89.00 183 LEU A CA 1
ATOM 1476 C C . LEU A 1 183 ? 20.372 11.083 -9.344 1.00 89.00 183 LEU A C 1
ATOM 1478 O O . LEU A 1 183 ? 20.996 11.601 -10.269 1.00 89.00 183 LEU A O 1
ATOM 1482 N N . LYS A 1 184 ? 20.906 10.120 -8.579 1.00 91.50 184 LYS A N 1
ATOM 1483 C CA . LYS A 1 184 ? 22.281 9.619 -8.769 1.00 91.50 184 LYS A CA 1
ATOM 1484 C C . LYS A 1 184 ? 22.507 9.074 -10.181 1.00 91.50 184 LYS A C 1
ATOM 1486 O O . LYS A 1 184 ? 23.561 9.302 -10.774 1.00 91.50 184 LYS A O 1
ATOM 1491 N N . SER A 1 185 ? 21.529 8.358 -10.742 1.00 89.25 185 SER A N 1
ATOM 1492 C CA . SER A 1 185 ? 21.625 7.844 -12.111 1.00 89.25 185 SER A CA 1
ATOM 1493 C C . SER A 1 185 ? 21.624 8.963 -13.159 1.00 89.25 185 SER A C 1
ATOM 1495 O O . SER A 1 185 ? 22.318 8.836 -14.168 1.00 89.25 185 SER A O 1
ATOM 1497 N N . LEU A 1 186 ? 20.861 10.041 -12.951 1.00 88.25 186 LEU A N 1
ATOM 1498 C CA . LEU A 1 186 ? 20.832 11.197 -13.856 1.00 88.25 186 LEU A CA 1
ATOM 1499 C C . LEU A 1 186 ? 22.145 11.985 -13.808 1.00 88.25 186 LEU A C 1
ATOM 1501 O O . LEU A 1 186 ? 22.682 12.342 -14.859 1.00 88.25 186 LEU A O 1
ATOM 1505 N N . GLU A 1 187 ? 22.695 12.179 -12.607 1.00 90.81 187 GLU A N 1
ATOM 1506 C CA . GLU A 1 187 ? 24.009 12.796 -12.399 1.00 90.81 187 GLU A CA 1
ATOM 1507 C C . GLU A 1 187 ? 25.111 12.003 -13.111 1.00 90.81 187 GLU A C 1
ATOM 1509 O O . GLU A 1 187 ? 25.907 12.574 -13.858 1.00 90.81 187 GLU A O 1
ATOM 1514 N N . ALA A 1 188 ? 25.119 10.675 -12.954 1.00 89.56 188 ALA A N 1
ATOM 1515 C CA . ALA A 1 188 ? 26.071 9.795 -13.630 1.00 89.56 188 ALA A CA 1
ATOM 1516 C C . ALA A 1 188 ? 25.932 9.826 -15.164 1.00 89.56 188 ALA A C 1
ATOM 1518 O O . ALA A 1 188 ? 26.925 9.680 -15.878 1.00 89.56 188 ALA A O 1
ATOM 1519 N N . ALA A 1 189 ? 24.718 10.043 -15.676 1.00 87.12 189 ALA A N 1
ATOM 1520 C CA . ALA A 1 189 ? 24.442 10.185 -17.105 1.00 87.12 189 ALA A CA 1
ATOM 1521 C C . ALA A 1 189 ? 24.761 11.589 -17.661 1.00 87.12 189 ALA A C 1
ATOM 1523 O O . ALA A 1 189 ? 24.645 11.803 -18.869 1.00 87.12 189 ALA A O 1
ATOM 1524 N N . GLY A 1 190 ? 25.157 12.547 -16.813 1.00 78.88 190 GLY A N 1
ATOM 1525 C CA . GLY A 1 190 ? 25.424 13.930 -17.215 1.00 78.88 190 GLY A CA 1
ATOM 1526 C C . GLY A 1 190 ? 24.169 14.711 -17.622 1.00 78.88 190 GLY A C 1
ATOM 1527 O O . GLY A 1 190 ? 24.271 15.694 -18.359 1.00 78.88 190 GLY A O 1
ATOM 1528 N N . ALA A 1 191 ? 22.984 14.279 -17.180 1.00 68.62 191 ALA A N 1
ATOM 1529 C CA . ALA A 1 191 ? 21.724 14.957 -17.457 1.00 68.62 191 ALA A CA 1
ATOM 1530 C C . ALA A 1 191 ? 21.485 16.074 -16.424 1.00 68.62 191 ALA A C 1
ATOM 1532 O O . ALA A 1 191 ? 21.275 15.804 -15.246 1.00 68.62 191 ALA A O 1
ATOM 1533 N N . ASN A 1 192 ? 21.493 17.336 -16.861 1.00 53.53 192 ASN A N 1
ATOM 1534 C CA . ASN A 1 192 ? 21.050 18.467 -16.037 1.00 53.53 192 ASN A CA 1
ATOM 1535 C C . ASN A 1 192 ? 19.520 18.401 -15.888 1.00 53.53 192 ASN A C 1
ATOM 1537 O O . ASN A 1 192 ? 18.822 18.352 -16.901 1.00 53.53 192 ASN A O 1
ATOM 1541 N N . THR A 1 193 ? 18.985 18.423 -14.668 1.00 51.72 193 THR A N 1
ATOM 1542 C CA . THR A 1 193 ? 17.535 18.453 -14.426 1.00 51.72 193 THR A CA 1
ATOM 1543 C C . THR A 1 193 ? 17.012 19.897 -14.468 1.00 51.72 193 THR A C 1
ATOM 1545 O O . THR A 1 193 ? 17.426 20.726 -13.660 1.00 51.72 193 THR A O 1
ATOM 1548 N N . PRO A 1 194 ? 16.082 20.264 -15.369 1.00 48.16 194 PRO A N 1
ATOM 1549 C CA . PRO A 1 194 ? 15.134 21.325 -15.082 1.00 48.16 194 PRO A CA 1
ATOM 1550 C C . PRO A 1 194 ? 13.872 20.681 -14.488 1.00 48.16 194 PRO A C 1
ATOM 1552 O O . PRO A 1 194 ? 13.436 19.642 -14.975 1.00 48.16 194 PRO A O 1
ATOM 1555 N N . PHE A 1 195 ? 13.274 21.334 -13.492 1.00 40.97 195 PHE A N 1
ATOM 1556 C CA . PHE A 1 195 ? 12.016 20.994 -12.803 1.00 40.97 195 PHE A CA 1
ATOM 1557 C C . PHE A 1 195 ? 12.128 20.128 -11.542 1.00 40.97 195 PHE A C 1
ATOM 1559 O O . PHE A 1 195 ? 11.980 18.911 -11.562 1.00 40.97 195 PHE A O 1
ATOM 1566 N N . GLY A 1 196 ? 12.274 20.831 -10.418 1.00 42.56 196 GLY A N 1
ATOM 1567 C CA . GLY A 1 196 ? 11.689 20.463 -9.136 1.00 42.56 196 GLY A CA 1
ATOM 1568 C C . GLY A 1 196 ? 11.035 21.712 -8.547 1.00 42.56 196 GLY A C 1
ATOM 1569 O O . GLY A 1 196 ? 11.747 22.604 -8.101 1.00 42.56 196 GLY A O 1
ATOM 1570 N N . ASP A 1 197 ? 9.707 21.803 -8.613 1.00 38.91 197 ASP A N 1
ATOM 1571 C CA . ASP A 1 197 ? 8.913 22.650 -7.716 1.00 38.91 197 ASP A CA 1
ATOM 1572 C C . ASP A 1 197 ? 7.478 22.103 -7.647 1.00 38.91 197 ASP A C 1
ATOM 1574 O O . ASP A 1 197 ? 6.651 22.317 -8.536 1.00 38.91 197 ASP A O 1
ATOM 1578 N N . HIS A 1 198 ? 7.210 21.325 -6.604 1.00 44.16 198 HIS A N 1
ATOM 1579 C CA . HIS A 1 198 ? 5.870 21.122 -6.064 1.00 44.16 198 HIS A CA 1
ATOM 1580 C C . HIS A 1 198 ? 5.868 21.686 -4.643 1.00 44.16 198 HIS A C 1
ATOM 1582 O O . HIS A 1 198 ? 5.798 20.961 -3.658 1.00 44.16 198 HIS A O 1
ATOM 1588 N N . GLY A 1 199 ? 6.019 23.007 -4.544 1.00 33.75 199 GLY A N 1
ATOM 1589 C CA . GLY A 1 199 ? 5.523 23.786 -3.424 1.00 33.75 199 GLY A CA 1
ATOM 1590 C C . GLY A 1 199 ? 4.078 24.194 -3.689 1.00 33.75 199 GLY A C 1
ATOM 1591 O O . GLY A 1 199 ? 3.822 25.215 -4.328 1.00 33.75 199 GLY A O 1
ATOM 1592 N N . ASP A 1 200 ? 3.124 23.420 -3.177 1.00 41.44 200 ASP A N 1
ATOM 1593 C CA . ASP A 1 200 ? 1.754 23.894 -3.016 1.00 41.44 200 ASP A CA 1
ATOM 1594 C C . ASP A 1 200 ? 1.758 25.093 -2.064 1.00 41.44 200 ASP A C 1
ATOM 1596 O O . ASP A 1 200 ? 1.959 24.968 -0.856 1.00 41.44 200 ASP A O 1
ATOM 1600 N N . ASN A 1 201 ? 1.529 26.285 -2.613 1.00 33.34 201 ASN A N 1
ATOM 1601 C CA . ASN A 1 201 ? 1.164 27.454 -1.829 1.00 33.34 201 ASN A CA 1
ATOM 1602 C C . ASN A 1 201 ? 0.033 28.203 -2.536 1.00 33.34 201 ASN A C 1
ATOM 1604 O O . ASN A 1 201 ? 0.201 29.291 -3.089 1.00 33.34 201 ASN A O 1
ATOM 1608 N N . ALA A 1 202 ? -1.154 27.596 -2.522 1.00 38.31 202 ALA A N 1
ATOM 1609 C CA . ALA A 1 202 ? -2.396 28.286 -2.830 1.00 38.31 202 ALA A CA 1
ATOM 1610 C C . ALA A 1 202 ? -2.738 29.261 -1.686 1.00 38.31 202 ALA A C 1
ATOM 1612 O O . ALA A 1 202 ? -3.596 29.001 -0.849 1.00 38.31 202 ALA A O 1
ATOM 1613 N N . SER A 1 203 ? -2.070 30.415 -1.666 1.00 35.75 203 SER A N 1
ATOM 1614 C CA . SER A 1 203 ? -2.551 31.618 -0.981 1.00 35.75 203 SER A CA 1
ATOM 1615 C C . SER A 1 203 ? -2.989 32.628 -2.040 1.00 35.75 203 SER A C 1
ATOM 1617 O O . SER A 1 203 ? -2.272 33.545 -2.427 1.00 35.75 203 SER A O 1
ATOM 1619 N N . GLY A 1 204 ? -4.196 32.419 -2.566 1.00 29.86 204 GLY A N 1
ATOM 1620 C CA . GLY A 1 204 ? -4.840 33.383 -3.449 1.00 29.86 204 GLY A CA 1
ATOM 1621 C C . GLY A 1 204 ? -5.304 34.602 -2.657 1.00 29.86 204 GLY A C 1
ATOM 1622 O O . GLY A 1 204 ? -6.394 34.589 -2.091 1.00 29.86 204 GLY A O 1
ATOM 1623 N N . SER A 1 205 ? -4.507 35.671 -2.642 1.00 31.25 205 SER A N 1
ATOM 1624 C CA . SER A 1 205 ? -5.028 37.021 -2.426 1.00 31.25 205 SER A CA 1
ATOM 1625 C C . SER A 1 205 ? -5.429 37.597 -3.783 1.00 31.25 205 SER A C 1
ATOM 1627 O O . SER A 1 205 ? -4.569 37.946 -4.591 1.00 31.25 205 SER A O 1
ATOM 1629 N N . PHE A 1 206 ? -6.732 37.676 -4.043 1.00 31.31 206 PHE A N 1
ATOM 1630 C CA . PHE A 1 206 ? -7.264 38.417 -5.182 1.00 31.31 206 PHE A CA 1
ATOM 1631 C C . PHE A 1 206 ? -7.365 39.902 -4.824 1.00 31.31 206 PHE A C 1
ATOM 1633 O O . PHE A 1 206 ? -8.157 40.274 -3.959 1.00 31.31 206 PHE A O 1
ATOM 1640 N N . SER A 1 207 ? -6.597 40.724 -5.538 1.00 29.58 207 SER A N 1
ATOM 1641 C CA . SER A 1 207 ? -6.820 42.163 -5.679 1.00 29.58 207 SER A CA 1
ATOM 1642 C C . SER A 1 207 ? -6.654 42.528 -7.154 1.00 29.58 207 SER A C 1
ATOM 1644 O O . SER A 1 207 ? -5.558 42.419 -7.692 1.00 29.58 207 SER A O 1
ATOM 1646 N N . ASP A 1 208 ? -7.803 42.851 -7.737 1.00 38.50 208 ASP A N 1
ATOM 1647 C CA . ASP A 1 208 ? -8.183 43.6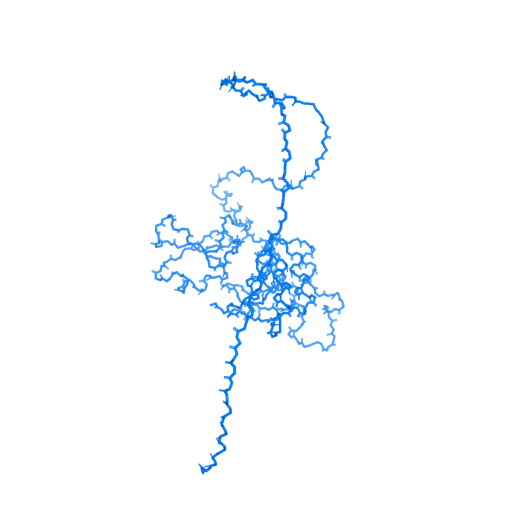91 -8.882 1.00 38.50 208 ASP A CA 1
ATOM 1648 C C . ASP A 1 208 ? -7.182 44.184 -9.954 1.00 38.50 208 ASP A C 1
ATOM 1650 O O . ASP A 1 208 ? -6.011 44.459 -9.706 1.00 38.50 208 ASP A O 1
ATOM 1654 N N . ASP A 1 209 ? -7.784 44.421 -11.127 1.00 36.66 209 ASP A N 1
ATOM 1655 C CA . ASP A 1 209 ? -7.370 45.286 -12.245 1.00 36.66 209 ASP A CA 1
ATOM 1656 C C . ASP A 1 209 ? -6.536 44.689 -13.399 1.00 36.66 209 ASP A C 1
ATOM 1658 O O . ASP A 1 209 ? -5.312 44.797 -13.471 1.00 36.66 209 ASP A O 1
ATOM 1662 N N . GLY A 1 210 ? -7.244 44.176 -14.416 1.00 31.39 210 GLY A N 1
ATOM 1663 C CA . GLY A 1 210 ? -6.682 43.931 -15.749 1.00 31.39 210 GLY A CA 1
ATOM 1664 C C . GLY A 1 210 ? -7.682 43.347 -16.752 1.00 31.39 210 GLY A C 1
ATOM 1665 O O . GLY A 1 210 ? -7.757 42.133 -16.919 1.00 31.39 210 GLY A O 1
ATOM 1666 N N . GLU A 1 211 ? -8.446 44.205 -17.437 1.00 35.16 211 GLU A N 1
ATOM 1667 C CA . GLU A 1 211 ? -9.295 43.833 -18.580 1.00 35.16 211 GLU A CA 1
ATOM 1668 C C . GLU A 1 211 ? -8.500 43.098 -19.677 1.00 35.16 211 GLU A C 1
ATOM 1670 O O . GLU A 1 211 ? -7.503 43.610 -20.187 1.00 35.16 211 GLU A O 1
ATOM 1675 N N . ILE A 1 212 ? -9.000 41.942 -20.130 1.00 30.81 212 ILE A N 1
ATOM 1676 C CA . ILE A 1 212 ? -8.660 41.384 -21.446 1.00 30.81 212 ILE A CA 1
ATOM 1677 C C . ILE A 1 212 ? -9.961 41.142 -22.219 1.00 30.81 212 ILE A C 1
ATOM 1679 O O . ILE A 1 212 ? -10.751 40.251 -21.905 1.00 30.81 212 ILE A O 1
ATOM 1683 N N . GLU A 1 213 ? -10.176 41.970 -23.244 1.00 30.20 213 GLU A N 1
ATOM 1684 C CA . GLU A 1 213 ? -11.293 41.898 -24.186 1.00 30.20 213 GLU A CA 1
ATOM 1685 C C . GLU A 1 213 ? -11.321 40.567 -24.962 1.00 30.20 213 GLU A C 1
ATOM 1687 O O . GLU A 1 213 ? -10.432 40.254 -25.758 1.00 30.20 213 GLU A O 1
ATOM 1692 N N . LEU A 1 214 ? -12.420 39.820 -24.830 1.00 29.30 214 LEU A N 1
ATOM 1693 C CA . LEU A 1 214 ? -12.766 38.714 -25.724 1.00 29.30 214 LEU A CA 1
ATOM 1694 C C . LEU A 1 214 ? -13.368 39.260 -27.029 1.00 29.30 214 LEU A C 1
ATOM 1696 O O . LEU A 1 214 ? -14.536 39.652 -27.091 1.00 29.30 214 LEU A O 1
ATOM 1700 N N . ARG A 1 215 ? -12.585 39.239 -28.115 1.00 29.52 215 ARG A N 1
ATOM 1701 C CA . ARG A 1 215 ? -13.078 39.493 -29.481 1.00 29.52 215 ARG A CA 1
ATOM 1702 C C . ARG A 1 215 ? -13.941 38.330 -29.977 1.00 29.52 215 ARG A C 1
ATOM 1704 O O . ARG A 1 215 ? -13.452 37.400 -30.610 1.00 29.52 215 ARG A O 1
ATOM 1711 N N . ILE A 1 216 ? -15.249 38.426 -29.755 1.00 33.38 216 ILE A N 1
ATOM 1712 C CA . ILE A 1 216 ? -16.260 37.609 -30.441 1.00 33.38 216 ILE A CA 1
ATOM 1713 C C . ILE A 1 216 ? -16.689 38.346 -31.716 1.00 33.38 216 ILE A C 1
ATOM 1715 O O . ILE A 1 216 ? -17.310 39.409 -31.652 1.00 33.38 216 ILE A O 1
ATOM 1719 N N . THR A 1 217 ? -16.392 37.784 -32.890 1.00 30.66 217 THR A N 1
ATOM 1720 C CA . THR A 1 217 ? -16.925 38.295 -34.160 1.00 30.66 217 THR A CA 1
ATOM 1721 C C . THR A 1 217 ? -18.373 37.829 -34.341 1.00 30.66 217 THR A C 1
ATOM 1723 O O . THR A 1 217 ? -18.667 36.645 -34.475 1.00 30.66 217 THR A O 1
ATOM 1726 N N . LYS A 1 218 ? -19.304 38.789 -34.314 1.00 31.81 218 LYS A N 1
ATOM 1727 C CA . LYS A 1 218 ? -20.719 38.611 -34.670 1.00 31.81 218 LYS A CA 1
ATOM 1728 C C . LYS A 1 218 ? -20.915 38.788 -36.181 1.00 31.81 218 LYS A C 1
ATOM 1730 O O . LYS A 1 218 ? -20.506 39.804 -36.733 1.00 31.81 218 LYS A O 1
ATOM 1735 N N . ARG A 1 219 ? -21.658 37.868 -36.791 1.00 28.20 219 ARG A N 1
ATOM 1736 C CA . ARG A 1 219 ? -22.610 38.092 -37.897 1.00 28.20 219 ARG A CA 1
ATOM 1737 C C . ARG A 1 219 ? -23.779 37.143 -37.634 1.00 28.20 219 ARG A C 1
ATOM 1739 O O . ARG A 1 219 ? -23.539 35.980 -37.358 1.00 28.20 219 ARG A O 1
ATOM 1746 N N . ASP A 1 220 ? -25.047 37.509 -37.653 1.00 29.23 220 ASP A N 1
ATOM 1747 C CA . ASP A 1 220 ? -25.728 38.792 -37.744 1.00 29.23 220 ASP A CA 1
ATOM 1748 C C . ASP A 1 220 ? -27.092 38.584 -37.070 1.00 29.23 220 ASP A C 1
ATOM 1750 O O . ASP A 1 220 ? -27.705 37.522 -37.186 1.00 29.23 220 ASP A O 1
ATOM 1754 N N . ARG A 1 221 ? -27.570 39.599 -36.348 1.00 33.84 221 ARG A N 1
ATOM 1755 C CA . ARG A 1 221 ? -28.938 39.657 -35.818 1.00 33.84 221 ARG A CA 1
ATOM 1756 C C . ARG A 1 221 ? -29.857 40.267 -36.877 1.00 33.84 221 ARG A C 1
ATOM 1758 O O . ARG A 1 221 ? -29.540 41.322 -37.417 1.00 33.84 221 ARG A O 1
ATOM 1765 N N . ARG A 1 222 ? -31.076 39.747 -37.010 1.00 26.09 222 ARG A N 1
ATOM 1766 C CA . ARG A 1 222 ? -32.279 40.562 -37.269 1.00 26.09 222 ARG A CA 1
ATOM 1767 C C . ARG A 1 222 ? -33.436 39.921 -36.505 1.00 26.09 222 ARG A C 1
ATOM 1769 O O . ARG A 1 222 ? -33.655 38.730 -36.642 1.00 26.09 222 ARG A O 1
ATOM 1776 N N . ALA A 1 223 ? -33.919 40.596 -35.456 1.00 27.86 223 ALA A N 1
ATOM 1777 C CA . ALA A 1 223 ? -35.114 41.459 -35.474 1.00 27.86 223 ALA A CA 1
ATOM 1778 C C . ALA A 1 223 ? -36.388 40.588 -35.566 1.00 27.86 223 ALA A C 1
ATOM 1780 O O . ALA A 1 223 ? -36.464 39.730 -36.423 1.00 27.86 223 ALA A O 1
ATOM 1781 N N . SER A 1 224 ? -37.420 40.704 -34.734 1.00 30.20 224 SER A N 1
ATOM 1782 C CA . SER A 1 224 ? -37.926 41.855 -33.988 1.00 30.20 224 SER A CA 1
ATOM 1783 C C . SER A 1 224 ? -39.118 41.416 -33.119 1.00 30.20 224 SER A C 1
ATOM 1785 O O . SER A 1 224 ? -39.917 40.597 -33.547 1.00 30.20 224 SER A O 1
ATOM 1787 N N . ARG A 1 225 ? -39.222 42.021 -31.929 1.00 27.31 225 ARG A N 1
ATOM 1788 C CA . ARG A 1 225 ? -40.426 42.502 -31.213 1.00 27.31 225 ARG A CA 1
ATOM 1789 C C . ARG A 1 225 ? -41.803 41.820 -31.421 1.00 27.31 225 ARG A C 1
ATOM 1791 O O . ARG A 1 225 ? -42.424 41.987 -32.457 1.00 27.31 225 ARG A O 1
ATOM 1798 N N . SER A 1 226 ? -42.338 41.364 -30.277 1.00 31.47 226 SER A N 1
ATOM 1799 C CA . SER A 1 226 ? -43.644 41.721 -29.669 1.00 31.47 226 SER A CA 1
ATOM 1800 C C . SER A 1 226 ? -44.957 41.372 -30.386 1.00 31.47 226 SER A C 1
ATOM 1802 O O . SER A 1 226 ? -45.345 42.080 -31.308 1.00 31.47 226 SER A O 1
ATOM 1804 N N . SER A 1 227 ? -45.780 40.548 -29.722 1.00 30.52 227 SER A N 1
ATOM 1805 C CA . SER A 1 227 ? -47.162 40.929 -29.366 1.00 30.52 227 SER A CA 1
ATOM 1806 C C . SER A 1 227 ? -47.769 40.011 -28.296 1.00 30.52 227 SER A C 1
ATOM 1808 O O . SER A 1 227 ? -47.711 38.790 -28.400 1.00 30.52 227 SER A O 1
ATOM 1810 N N . LYS A 1 228 ? -48.361 40.645 -27.278 1.00 32.09 228 LYS A N 1
ATOM 1811 C CA . LYS A 1 228 ? -49.300 40.086 -26.292 1.00 32.09 228 LYS A CA 1
ATOM 1812 C C . LYS A 1 228 ? -50.559 39.532 -26.979 1.00 32.09 228 LYS A C 1
ATOM 1814 O O . LYS A 1 228 ? -51.005 40.174 -27.923 1.00 32.09 228 LYS A O 1
ATOM 1819 N N . SER A 1 229 ? -51.186 38.497 -26.409 1.00 28.47 229 SER A N 1
ATOM 1820 C CA . SER A 1 229 ? -52.548 38.570 -25.827 1.00 28.47 229 SER A CA 1
ATOM 1821 C C . SER A 1 229 ? -53.100 37.191 -25.434 1.00 28.47 229 SER A C 1
ATOM 1823 O O . SER A 1 229 ? -53.096 36.266 -26.239 1.00 28.47 229 SER A O 1
ATOM 1825 N N . ASP A 1 230 ? -53.578 37.135 -24.191 1.00 29.67 230 ASP A N 1
ATOM 1826 C CA . ASP A 1 230 ? -54.675 36.359 -23.590 1.00 29.67 230 ASP A CA 1
ATOM 1827 C C . ASP A 1 230 ? -55.437 35.305 -24.419 1.00 29.67 230 ASP A C 1
ATOM 1829 O O . ASP A 1 230 ? -55.956 35.594 -25.495 1.00 29.67 230 ASP A O 1
ATOM 1833 N N . SER A 1 231 ? -55.725 34.144 -23.814 1.00 30.89 231 SER A N 1
ATOM 1834 C CA . SER A 1 231 ? -57.062 33.842 -23.249 1.00 30.89 231 SER A CA 1
ATOM 1835 C C . SER A 1 231 ? -57.199 32.390 -22.748 1.00 30.89 231 SER A C 1
ATOM 1837 O O . SER A 1 231 ? -56.398 31.513 -23.046 1.00 30.89 231 SER A O 1
ATOM 1839 N N . ARG A 1 232 ? -58.200 32.219 -21.879 1.00 30.77 232 ARG A N 1
ATOM 1840 C CA . ARG A 1 232 ? -58.545 31.114 -20.968 1.00 30.77 232 ARG A CA 1
ATOM 1841 C C . ARG A 1 232 ? -59.226 29.911 -21.643 1.00 30.77 232 ARG A C 1
ATOM 1843 O O . ARG A 1 232 ? -59.991 30.135 -22.571 1.00 30.77 232 ARG A O 1
ATOM 1850 N N . SER A 1 233 ? -59.110 28.733 -21.014 1.00 33.88 233 SER A N 1
ATOM 1851 C CA . SER A 1 233 ? -60.191 27.771 -20.652 1.00 33.88 233 SER A CA 1
ATOM 1852 C C . SER A 1 233 ? -59.519 26.479 -20.148 1.00 33.88 233 SER A C 1
ATOM 1854 O O . SER A 1 233 ? -58.712 25.907 -20.871 1.00 33.88 233 SER A O 1
ATOM 1856 N N . ASP A 1 234 ? -59.554 26.128 -18.863 1.00 31.42 234 ASP A N 1
ATOM 1857 C CA . ASP A 1 234 ? -60.652 25.457 -18.143 1.00 31.42 234 ASP A CA 1
ATOM 1858 C C . ASP A 1 234 ? -61.077 24.120 -18.770 1.00 31.42 234 ASP A C 1
ATOM 1860 O O . ASP A 1 234 ? -61.742 24.130 -19.801 1.00 31.42 234 ASP A O 1
ATOM 1864 N N . SER A 1 235 ? -60.679 23.007 -18.138 1.00 35.56 235 SER A N 1
ATOM 1865 C CA . SER A 1 235 ? -61.573 21.893 -17.774 1.00 35.56 235 SER A CA 1
ATOM 1866 C C . SER A 1 235 ? -60.782 20.708 -17.199 1.00 35.56 235 SER A C 1
ATOM 1868 O O . SER A 1 235 ? -59.929 20.117 -17.861 1.00 35.56 235 SER A O 1
ATOM 1870 N N . SER A 1 236 ? -61.108 20.395 -15.949 1.00 34.00 236 SER A N 1
ATOM 1871 C CA . SER A 1 236 ? -60.803 19.185 -15.180 1.00 34.00 236 SER A CA 1
ATOM 1872 C C . SER A 1 236 ? -61.497 17.925 -15.736 1.00 34.00 236 SER A C 1
ATOM 1874 O O . SER A 1 236 ? -62.346 18.047 -16.615 1.00 34.00 236 SER A O 1
ATOM 1876 N N . ILE A 1 237 ? -61.233 16.781 -15.071 1.00 34.78 237 ILE A N 1
ATOM 1877 C CA . ILE A 1 237 ? -61.934 15.467 -15.096 1.00 34.78 237 ILE A CA 1
ATOM 1878 C C . ILE A 1 237 ? -61.367 14.468 -16.127 1.00 34.78 237 ILE A C 1
ATOM 1880 O O . ILE A 1 237 ? -61.110 14.835 -17.262 1.00 34.78 237 ILE A O 1
ATOM 1884 N N . GLY A 1 238 ? -61.121 13.195 -15.800 1.00 30.84 238 GLY A N 1
ATOM 1885 C CA . GLY A 1 238 ? -61.471 12.426 -14.605 1.00 30.84 238 GLY A CA 1
ATOM 1886 C C . GLY A 1 238 ? -60.812 11.044 -14.612 1.00 30.84 238 GLY A C 1
ATOM 1887 O O . GLY A 1 238 ? -60.335 10.568 -15.639 1.00 30.84 238 GLY A O 1
ATOM 1888 N N . ILE A 1 239 ? -60.754 10.477 -13.412 1.00 39.25 239 ILE A N 1
ATOM 1889 C CA . ILE A 1 239 ? -60.560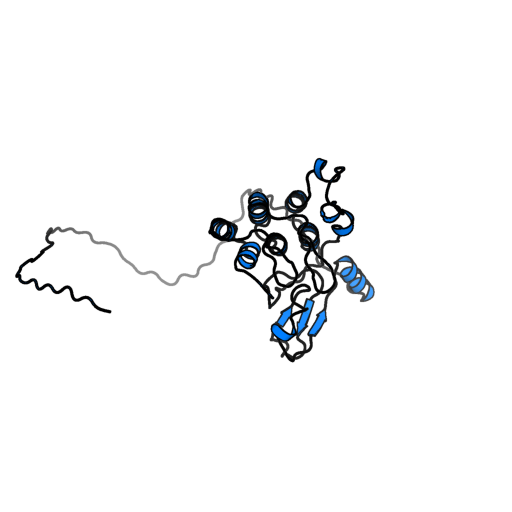 9.060 -13.106 1.00 39.25 239 ILE A CA 1
ATOM 1890 C C . ILE A 1 239 ? -61.888 8.372 -13.419 1.00 39.25 239 ILE A C 1
ATOM 1892 O O . ILE A 1 239 ? -62.905 8.901 -12.981 1.00 39.25 239 ILE A O 1
ATOM 1896 N N . ASP A 1 240 ? -61.865 7.222 -14.088 1.00 33.84 240 ASP A N 1
ATOM 1897 C CA . ASP A 1 240 ? -62.990 6.286 -14.080 1.00 33.84 240 ASP A CA 1
ATOM 1898 C C . ASP A 1 240 ? -62.456 4.868 -13.834 1.00 33.84 240 ASP A C 1
ATOM 1900 O O . ASP A 1 240 ? -61.707 4.304 -14.637 1.00 33.84 240 ASP A O 1
ATOM 1904 N N . ASP A 1 241 ? -62.828 4.357 -12.662 1.00 37.88 241 ASP A N 1
ATOM 1905 C CA . ASP A 1 241 ? -62.921 2.947 -12.311 1.00 37.88 241 ASP A CA 1
ATOM 1906 C C . ASP A 1 241 ? -64.148 2.339 -13.012 1.00 37.88 241 ASP A C 1
ATOM 1908 O O . ASP A 1 241 ? -65.211 2.959 -13.028 1.00 37.88 241 ASP A O 1
ATOM 1912 N N . GLU A 1 242 ? -64.050 1.097 -13.489 1.00 39.69 242 GLU A N 1
ATOM 1913 C CA . GLU A 1 242 ? -65.217 0.217 -13.618 1.00 39.69 242 GLU A CA 1
ATOM 1914 C C . GLU A 1 242 ? -64.871 -1.179 -13.080 1.00 39.69 242 GLU A C 1
ATOM 1916 O O . GLU A 1 242 ? -64.061 -1.917 -13.643 1.00 39.69 242 GLU A O 1
ATOM 1921 N N . ASP A 1 243 ? -65.505 -1.486 -11.947 1.00 39.12 243 ASP A N 1
ATOM 1922 C CA . ASP A 1 243 ? -65.693 -2.800 -11.336 1.00 39.12 243 ASP A CA 1
ATOM 1923 C C . ASP A 1 243 ? -66.775 -3.613 -12.067 1.00 39.12 243 ASP A C 1
ATOM 1925 O O . ASP A 1 243 ? -67.663 -3.038 -12.700 1.00 39.12 243 ASP A O 1
ATOM 1929 N N . SER A 1 244 ? -66.746 -4.934 -11.828 1.00 40.66 244 SER A N 1
ATOM 1930 C CA . SER A 1 244 ? -67.844 -5.935 -11.756 1.00 40.66 244 SER A CA 1
ATOM 1931 C C . SER A 1 244 ? -67.555 -7.184 -12.601 1.00 40.66 244 SER A C 1
ATOM 1933 O O . SER A 1 244 ? -67.053 -7.078 -13.713 1.00 40.66 244 SER A O 1
ATOM 1935 N N . ASP A 1 245 ? -67.858 -8.422 -12.212 1.00 37.00 245 ASP A N 1
ATOM 1936 C CA . ASP A 1 245 ? -68.248 -9.120 -10.973 1.00 37.00 245 ASP A CA 1
ATOM 1937 C C . ASP A 1 245 ? -68.242 -10.635 -11.351 1.00 37.00 245 ASP A C 1
ATOM 1939 O O . ASP A 1 245 ? -68.071 -10.979 -12.522 1.00 37.00 245 ASP A O 1
ATOM 1943 N N . GLU A 1 246 ? -68.501 -11.513 -10.379 1.00 41.78 246 GLU A N 1
ATOM 1944 C CA . GLU A 1 246 ? -68.930 -12.926 -10.483 1.00 41.78 246 GLU A CA 1
ATOM 1945 C C . GLU A 1 246 ? -67.858 -14.034 -10.327 1.00 41.78 246 GLU A C 1
ATOM 1947 O O . GLU A 1 246 ? -67.285 -14.558 -11.275 1.00 41.78 246 GLU A O 1
ATOM 1952 N N . GLY A 1 247 ? -67.640 -14.445 -9.069 1.00 34.03 247 GLY A N 1
ATOM 1953 C CA . GLY A 1 247 ? -68.386 -15.574 -8.486 1.00 34.03 247 GLY A CA 1
ATOM 1954 C C . GLY A 1 247 ? -67.996 -17.035 -8.807 1.00 34.03 247 GLY A C 1
ATOM 1955 O O . GLY A 1 247 ? -68.092 -17.484 -9.941 1.00 34.03 247 GLY A O 1
ATOM 1956 N N . LEU A 1 248 ? -67.814 -17.798 -7.711 1.00 36.50 248 LEU A N 1
ATOM 1957 C CA . LEU A 1 248 ? -68.142 -19.230 -7.505 1.00 36.50 248 LEU A CA 1
ATOM 1958 C C . LEU A 1 248 ? -67.112 -20.310 -7.920 1.00 36.50 248 LEU A C 1
ATOM 1960 O O . LEU A 1 248 ? -67.055 -20.725 -9.071 1.00 36.50 248 LEU A O 1
ATOM 1964 N N . ASN A 1 249 ? -66.385 -20.893 -6.956 1.00 37.03 249 ASN A N 1
ATOM 1965 C CA . ASN A 1 249 ? -66.803 -22.078 -6.171 1.00 37.03 249 ASN A CA 1
ATOM 1966 C C . ASN A 1 249 ? -65.615 -22.886 -5.615 1.00 37.03 249 ASN A C 1
ATOM 1968 O O . ASN A 1 249 ? -64.560 -23.022 -6.228 1.00 37.03 249 ASN A O 1
ATOM 1972 N N . GLU A 1 250 ? -65.871 -23.412 -4.422 1.00 43.47 250 GLU A N 1
ATOM 1973 C CA . GLU A 1 250 ? -65.100 -24.356 -3.617 1.00 43.47 250 GLU A CA 1
ATOM 1974 C C . GLU A 1 250 ? -64.906 -25.704 -4.336 1.00 43.47 250 GLU A C 1
ATOM 1976 O O . GLU A 1 250 ? -65.764 -26.105 -5.117 1.00 43.47 250 GLU A O 1
ATOM 1981 N N . ASP A 1 251 ? -63.815 -26.418 -4.035 1.00 41.81 251 ASP A N 1
ATOM 1982 C CA . ASP A 1 251 ? -63.911 -27.840 -3.679 1.00 41.81 251 ASP A CA 1
ATOM 1983 C C . ASP A 1 251 ? -62.633 -28.341 -2.986 1.00 41.81 251 ASP A C 1
ATOM 1985 O O . ASP A 1 251 ? -61.497 -28.147 -3.428 1.00 41.81 251 ASP A O 1
ATOM 1989 N N . GLU A 1 252 ? -62.875 -28.978 -1.846 1.00 47.19 252 GLU A N 1
ATOM 1990 C CA . GLU A 1 252 ? -61.947 -29.702 -0.991 1.00 47.19 252 GLU A CA 1
ATOM 1991 C C . GLU A 1 252 ? -61.401 -30.963 -1.689 1.00 47.19 252 GLU A C 1
ATOM 1993 O O . GLU A 1 252 ? -62.132 -31.649 -2.394 1.00 47.19 252 GLU A O 1
ATOM 1998 N N . SER A 1 253 ? -60.171 -31.381 -1.371 1.00 42.53 253 SER A N 1
ATOM 1999 C CA . SER A 1 253 ? -59.984 -32.726 -0.805 1.00 42.53 253 SER A CA 1
ATOM 2000 C C . SER A 1 253 ? -58.608 -32.873 -0.160 1.00 42.53 253 SER A C 1
ATOM 2002 O O . SER A 1 253 ? -57.567 -32.808 -0.816 1.00 42.53 253 SER A O 1
ATOM 2004 N N . SER A 1 254 ? -58.642 -33.144 1.136 1.00 47.34 254 SER A N 1
ATOM 2005 C CA . SER A 1 254 ? -57.674 -33.959 1.856 1.00 47.34 254 SER A CA 1
ATOM 2006 C C . SER A 1 254 ? -57.487 -35.334 1.193 1.00 47.34 254 SER A C 1
ATOM 2008 O O . SER A 1 254 ? -58.414 -35.890 0.606 1.00 47.34 254 SER A O 1
ATOM 2010 N N . GLY A 1 255 ? -56.289 -35.906 1.323 1.00 40.53 255 GLY A N 1
ATOM 2011 C CA . GLY A 1 255 ? -55.983 -37.255 0.850 1.00 40.53 255 GLY A CA 1
ATOM 2012 C C . GLY A 1 255 ? -54.592 -37.708 1.282 1.00 40.53 255 GLY A C 1
ATOM 2013 O O . GLY A 1 255 ? -53.611 -37.427 0.603 1.00 40.53 255 GLY A O 1
ATOM 2014 N N . ASP A 1 256 ? -54.557 -38.365 2.438 1.00 52.28 256 ASP A N 1
ATOM 2015 C CA . ASP A 1 256 ? -53.439 -39.060 3.084 1.00 52.28 256 ASP A CA 1
ATOM 2016 C C . ASP A 1 256 ? -52.795 -40.197 2.257 1.00 52.28 256 ASP A C 1
ATOM 2018 O O . ASP A 1 256 ? -53.343 -40.659 1.258 1.00 52.28 256 ASP A O 1
ATOM 2022 N N . GLU A 1 257 ? -51.712 -40.731 2.847 1.00 49.62 257 GLU A N 1
ATOM 2023 C CA . GLU A 1 257 ? -51.068 -42.049 2.660 1.00 49.62 257 GLU A CA 1
ATOM 2024 C C . GLU A 1 257 ? -49.893 -42.077 1.658 1.00 49.62 257 GLU A C 1
ATOM 2026 O O . GLU A 1 257 ? -50.033 -41.692 0.504 1.00 49.62 257 GLU A O 1
ATOM 2031 N N . LYS A 1 258 ? -48.684 -42.552 1.993 1.00 50.44 258 LYS A N 1
ATOM 2032 C CA . LYS A 1 258 ? -48.226 -43.525 3.001 1.00 50.44 258 LYS A CA 1
ATOM 2033 C C . LYS A 1 258 ? -46.724 -43.367 3.248 1.00 50.44 258 LYS A C 1
ATOM 2035 O O . LYS A 1 258 ? -46.025 -42.964 2.292 1.00 50.44 258 LYS A O 1
#

Secondary structure (DSSP, 8-state):
----HHHHHHHSS-HHHHHHHHTSTT--TT---TT---HHHHHTT--SSHHHHHHHHHHTT--TT--EE-SSSEE-HHHHHHHTT--HHHHHHTS--TTTT--TT--GGGS--TTTT--PPB-EEEEE-TTT-PEEES-EEEESSS-TT---EEETTGGGGHHHHHTT--EEEES-SBHHHHHHHHHHTT-PPP----------------------------------------------------------------

Foldseek 3Di:
DQDDPLLCQLQVLDLVSNLVQLPDPPDDLLDAGPQQDGSLLSNLLHQRPSLSSNVSSVVSPYDLLGWGDFLPAIDGSLLSNQQQVHDPNSNVSSDDDPVQCDDDPDDPSSHDDVVSSDDHHFQFDDDAAPPSRGGEGFKKKAFPQDDPPPGHIHHRRCPVVCCVSPNPTDIDIDGGGHVVVVVVVCVVVVHDDDDDDPPDDPPDDDDDDDDDDDDDDDDDDDDDDDDDDDDDDDDDDDDDDDDDDDDDDDDDDDDDDD

Radius of gyration: 31.34 Å; chains: 1; bounding box: 95×89×68 Å